Protein AF-A0A9D6XQU4-F1 (afdb_monomer)

Foldseek 3Di:
DDDPDPPPPVVVVVVVVVVVVVCCVVVPFDKDKDKAKAFEAEPQADPQKDWDDDWDGIKIWIKIAGPVVVVVDDSVVKHFYDYCNPPDAAWDKDARDQVRIDDDPRMDTDDIPPRIIIIHMAGKDKDKAFEDEAEDDAAAPQKHFPDKDKPPRIFMKIDGPVQNVVQHHWYWPYHYHPRHHQAKDKDWTFTGTPGDPPGPMDTPDRGTMIMITGMHRDKDKDKDWFQAEAEDPDPDDDDDPPRIDIDIDIDGPVVVVPDDSVNDYHYD

Structure (mmCIF, N/CA/C/O backbone):
data_AF-A0A9D6XQU4-F1
#
_entry.id   AF-A0A9D6XQU4-F1
#
loop_
_atom_site.group_PDB
_atom_site.id
_atom_site.type_symbol
_atom_site.label_atom_id
_atom_site.label_alt_id
_atom_site.label_comp_id
_atom_site.label_asym_id
_atom_site.label_entity_id
_atom_site.label_seq_id
_atom_site.pdbx_PDB_ins_code
_atom_site.Cartn_x
_atom_site.Cartn_y
_atom_site.Cartn_z
_atom_site.occupancy
_atom_site.B_iso_or_equiv
_atom_site.auth_seq_id
_atom_site.auth_comp_id
_atom_site.auth_asym_id
_atom_site.auth_atom_id
_atom_site.pdbx_PDB_model_num
ATOM 1 N N . MET A 1 1 ? 80.972 5.433 -46.057 1.00 45.59 1 MET A N 1
ATOM 2 C CA . MET A 1 1 ? 80.301 6.710 -45.734 1.00 45.59 1 MET A CA 1
ATOM 3 C C . MET A 1 1 ? 79.663 7.267 -47.009 1.00 45.59 1 MET A C 1
ATOM 5 O O . MET A 1 1 ? 80.377 7.604 -47.935 1.00 45.59 1 MET A O 1
ATOM 9 N N . ARG A 1 2 ? 78.321 7.237 -47.063 1.00 52.38 2 ARG A N 1
ATOM 10 C CA . ARG A 1 2 ? 77.384 8.093 -47.828 1.00 52.38 2 ARG A CA 1
ATOM 11 C C . ARG A 1 2 ? 77.772 8.562 -49.245 1.00 52.38 2 ARG A C 1
ATOM 13 O O . ARG A 1 2 ? 78.352 9.629 -49.380 1.00 52.38 2 ARG A O 1
ATOM 20 N N . ALA A 1 3 ? 77.265 7.893 -50.284 1.00 53.12 3 ALA A N 1
ATOM 21 C CA . ALA A 1 3 ? 76.993 8.548 -51.576 1.00 53.12 3 ALA A CA 1
ATOM 22 C C . ALA A 1 3 ? 76.032 7.732 -52.468 1.00 53.12 3 ALA A C 1
ATOM 24 O O . ALA A 1 3 ? 76.358 7.406 -53.601 1.00 53.12 3 ALA A O 1
ATOM 25 N N . ALA A 1 4 ? 74.840 7.373 -51.982 1.00 56.03 4 ALA A N 1
ATOM 26 C CA . ALA A 1 4 ? 73.866 6.652 -52.810 1.00 56.03 4 ALA A CA 1
ATOM 27 C C . ALA A 1 4 ? 72.437 7.178 -52.621 1.00 56.03 4 ALA A C 1
ATOM 29 O O . ALA A 1 4 ? 71.601 6.526 -52.009 1.00 56.03 4 ALA A O 1
ATOM 30 N N . SER A 1 5 ? 72.156 8.381 -53.131 1.00 59.00 5 SER A N 1
ATOM 31 C CA . SER A 1 5 ? 70.824 8.775 -53.642 1.00 59.00 5 SER A CA 1
ATOM 32 C C . SER A 1 5 ? 70.788 10.267 -53.963 1.00 59.00 5 SER A C 1
ATOM 34 O O . SER A 1 5 ? 70.261 11.067 -53.198 1.00 59.00 5 SER A O 1
ATOM 36 N N . LYS A 1 6 ? 71.339 10.659 -55.113 1.00 58.41 6 LYS A N 1
ATOM 37 C CA . LYS A 1 6 ? 71.087 11.985 -55.710 1.00 58.41 6 LYS A CA 1
ATOM 38 C C . LYS A 1 6 ? 70.689 11.888 -57.187 1.00 58.41 6 LYS A C 1
ATOM 40 O O . LYS A 1 6 ? 70.971 12.781 -57.973 1.00 58.41 6 LYS A O 1
ATOM 45 N N . LYS A 1 7 ? 70.026 10.798 -57.578 1.00 64.81 7 LYS A N 1
ATOM 46 C CA . LYS A 1 7 ? 69.307 10.703 -58.854 1.00 64.81 7 LYS A CA 1
ATOM 47 C C . LYS A 1 7 ? 67.874 10.267 -58.554 1.00 64.81 7 LYS A C 1
ATOM 49 O O . LYS A 1 7 ? 67.669 9.380 -57.727 1.00 64.81 7 LYS A O 1
ATOM 54 N N . ASN A 1 8 ? 66.910 10.946 -59.173 1.00 68.25 8 ASN A N 1
ATOM 55 C CA . ASN A 1 8 ? 65.460 10.761 -59.007 1.00 68.25 8 ASN A CA 1
ATOM 56 C C . ASN A 1 8 ? 64.885 11.220 -57.654 1.00 68.25 8 ASN A C 1
ATOM 58 O O . ASN A 1 8 ? 63.915 10.648 -57.164 1.00 68.25 8 ASN A O 1
ATOM 62 N N . LEU A 1 9 ? 65.458 12.270 -57.051 1.00 78.50 9 LEU A N 1
ATOM 63 C CA . LEU A 1 9 ? 64.946 12.830 -55.793 1.00 78.50 9 LEU A CA 1
ATOM 64 C C . LEU A 1 9 ? 63.489 13.317 -55.933 1.00 78.50 9 LEU A C 1
ATOM 66 O O . LEU A 1 9 ? 62.682 13.071 -55.045 1.00 78.50 9 LEU A O 1
ATOM 70 N N . GLY A 1 10 ? 63.140 13.919 -57.079 1.00 81.75 10 GLY A N 1
ATOM 71 C CA . GLY A 1 10 ? 61.776 14.378 -57.369 1.00 81.75 10 GLY A CA 1
ATOM 72 C C . GLY A 1 10 ? 60.746 13.246 -57.425 1.00 81.75 10 GLY A C 1
ATOM 73 O O . GLY A 1 10 ? 59.693 13.356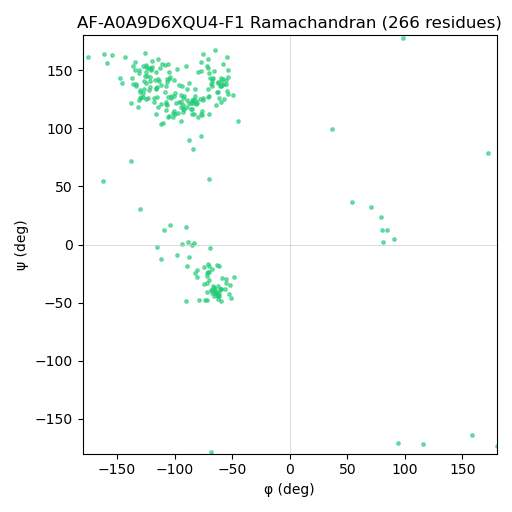 -56.811 1.00 81.75 10 GLY A O 1
ATOM 74 N N . LEU A 1 11 ? 61.070 12.120 -58.075 1.00 83.94 11 LEU A N 1
ATOM 75 C CA . LEU A 1 11 ? 60.179 10.951 -58.140 1.00 83.94 11 LEU A CA 1
ATOM 76 C C . LEU A 1 11 ? 59.983 10.296 -56.766 1.00 83.94 11 LEU A C 1
ATOM 78 O O . LEU A 1 11 ? 58.880 9.863 -56.456 1.00 83.94 11 LEU A O 1
ATOM 82 N N . LYS A 1 12 ? 61.025 10.273 -55.923 1.00 82.50 12 LYS A N 1
ATOM 83 C CA . LYS A 1 12 ? 60.936 9.760 -54.544 1.00 82.50 12 LYS A CA 1
ATOM 84 C C . LYS A 1 12 ? 60.079 10.652 -53.643 1.00 82.50 12 LYS A C 1
ATOM 86 O O . LYS A 1 12 ? 59.323 10.146 -52.820 1.00 82.50 12 LYS A O 1
ATOM 91 N N . LEU A 1 13 ? 60.192 11.973 -53.797 1.00 88.19 13 LEU A N 1
ATOM 92 C CA . LEU A 1 13 ? 59.350 12.930 -53.076 1.00 88.19 13 LEU A CA 1
ATOM 93 C C . LEU A 1 13 ? 57.892 12.842 -53.533 1.00 88.19 13 LEU A C 1
ATOM 95 O O . LEU A 1 13 ? 56.999 12.834 -52.694 1.00 88.19 13 LEU A O 1
ATOM 99 N N . LEU A 1 14 ? 57.653 12.703 -54.839 1.00 91.12 14 LEU A N 1
ATOM 100 C CA . LEU A 1 14 ? 56.313 12.526 -55.392 1.00 91.12 14 LEU A CA 1
ATOM 101 C C . LEU A 1 14 ? 55.671 11.211 -54.928 1.00 91.12 14 LEU A C 1
ATOM 103 O O . LEU A 1 14 ? 54.506 11.210 -54.540 1.00 91.12 14 LEU A O 1
ATOM 107 N N . SER A 1 15 ? 56.424 10.105 -54.913 1.00 91.50 15 SER A N 1
ATOM 108 C CA . SER A 1 15 ? 55.914 8.825 -54.411 1.00 91.50 15 SER A CA 1
ATOM 109 C C . SER A 1 15 ? 55.621 8.873 -52.914 1.00 91.50 15 SER A C 1
ATOM 111 O O . SER A 1 15 ? 54.630 8.303 -52.479 1.00 91.50 15 SER A O 1
ATOM 113 N N . LEU A 1 16 ? 56.454 9.568 -52.129 1.00 92.25 16 LEU A N 1
ATOM 114 C CA . LEU A 1 16 ? 56.207 9.764 -50.701 1.00 92.25 16 LEU A CA 1
ATOM 115 C C . LEU A 1 16 ? 54.962 10.626 -50.477 1.00 92.25 16 LEU A C 1
ATOM 117 O O . LEU A 1 16 ? 54.126 10.273 -49.661 1.00 92.25 16 LEU A O 1
ATOM 121 N N . PHE A 1 17 ? 54.806 11.713 -51.232 1.00 94.19 17 PHE A N 1
ATOM 122 C CA . PHE A 1 17 ? 53.624 12.568 -51.162 1.00 94.19 17 PHE A CA 1
ATOM 123 C C . PHE A 1 17 ? 52.341 11.798 -51.501 1.00 94.19 17 PHE A C 1
ATOM 125 O O . PHE A 1 17 ? 51.381 11.853 -50.738 1.00 94.19 17 PHE A O 1
ATOM 132 N N . LEU A 1 18 ? 52.339 11.036 -52.600 1.00 94.06 18 LEU A N 1
ATOM 133 C CA . LEU A 1 18 ? 51.200 10.203 -52.993 1.00 94.06 18 LEU A CA 1
ATOM 134 C C . LEU A 1 18 ? 50.910 9.103 -51.968 1.00 94.06 18 LEU A C 1
ATOM 136 O O . LEU A 1 18 ? 49.747 8.871 -51.661 1.00 94.06 18 LEU A O 1
ATOM 140 N N . ALA A 1 19 ? 51.941 8.458 -51.413 1.00 92.50 19 ALA A N 1
ATOM 141 C CA . ALA A 1 19 ? 51.779 7.456 -50.362 1.00 92.50 19 ALA A CA 1
ATOM 142 C C . ALA A 1 19 ? 51.190 8.064 -49.081 1.00 92.50 19 ALA A C 1
ATOM 144 O O . ALA A 1 19 ? 50.290 7.471 -48.498 1.00 92.50 19 ALA A O 1
ATOM 145 N N . THR A 1 20 ? 51.638 9.255 -48.671 1.00 91.00 20 THR A N 1
ATOM 146 C CA . THR A 1 20 ? 51.076 9.978 -47.521 1.00 91.00 20 THR A CA 1
ATOM 147 C C . THR A 1 20 ? 49.636 10.413 -47.786 1.00 91.00 20 THR A C 1
ATOM 149 O O . THR A 1 20 ? 48.796 10.268 -46.907 1.00 91.00 20 THR A O 1
ATOM 152 N N . LEU A 1 21 ? 49.320 10.895 -48.993 1.00 90.50 21 LEU A N 1
ATOM 153 C CA . LEU A 1 21 ? 47.956 11.267 -49.377 1.00 90.50 21 LEU A CA 1
ATOM 154 C C . LEU A 1 21 ? 47.021 10.047 -49.346 1.00 90.50 21 LEU A C 1
ATOM 156 O O . LEU A 1 21 ? 45.948 10.113 -48.756 1.00 90.50 21 LEU A O 1
ATOM 160 N N . LEU A 1 22 ? 47.450 8.923 -49.927 1.00 89.19 22 LEU A N 1
ATOM 161 C CA . LEU A 1 22 ? 46.725 7.650 -49.875 1.00 89.19 22 LEU A CA 1
ATOM 162 C C . LEU A 1 22 ? 46.573 7.141 -48.444 1.00 89.19 22 LEU A C 1
ATOM 164 O O . LEU A 1 22 ? 45.494 6.689 -48.082 1.00 89.19 22 LEU A O 1
ATOM 168 N N . TRP A 1 23 ? 47.621 7.241 -47.624 1.00 87.44 23 TRP A N 1
ATOM 169 C CA . TRP A 1 23 ? 47.553 6.865 -46.217 1.00 87.44 23 TRP A CA 1
ATOM 170 C C . TRP A 1 23 ? 46.547 7.729 -45.462 1.00 87.44 23 TRP A C 1
ATOM 172 O O . TRP A 1 23 ? 45.748 7.168 -44.739 1.00 87.44 23 TRP A O 1
ATOM 182 N N . VAL A 1 24 ? 46.499 9.047 -45.675 1.00 81.00 24 VAL A N 1
ATOM 183 C CA . VAL A 1 24 ? 45.498 9.927 -45.041 1.00 81.00 24 VAL A CA 1
ATOM 184 C C . VAL A 1 24 ? 44.075 9.609 -45.511 1.00 81.00 24 VAL A C 1
ATOM 186 O O . VAL A 1 24 ? 43.157 9.615 -44.700 1.00 81.00 24 VAL A O 1
ATOM 189 N N . VAL A 1 25 ? 43.877 9.295 -46.795 1.00 80.69 25 VAL A N 1
ATOM 190 C CA . VAL A 1 25 ? 42.559 8.903 -47.328 1.00 80.69 25 VAL A CA 1
ATOM 191 C C . VAL A 1 25 ? 42.105 7.551 -46.767 1.00 80.69 25 VAL A C 1
ATOM 193 O O . VAL A 1 25 ? 40.932 7.390 -46.447 1.00 80.69 25 VAL A O 1
ATOM 196 N N . LEU A 1 26 ? 43.022 6.591 -46.618 1.00 77.31 26 LEU A N 1
ATOM 197 C CA . LEU A 1 26 ? 42.735 5.262 -46.065 1.00 77.31 26 LEU A CA 1
ATOM 198 C C . LEU A 1 26 ? 42.681 5.241 -44.531 1.00 77.31 26 LEU A C 1
ATOM 200 O O . LEU A 1 26 ? 42.002 4.396 -43.962 1.00 77.31 26 LEU A O 1
ATOM 204 N N . ALA A 1 27 ? 43.400 6.149 -43.872 1.00 70.62 27 ALA A N 1
ATOM 205 C CA . ALA A 1 27 ? 43.399 6.343 -42.424 1.00 70.62 27 ALA A CA 1
ATOM 206 C C . ALA A 1 27 ? 42.308 7.321 -41.966 1.00 70.62 27 ALA A C 1
ATOM 208 O O . ALA A 1 27 ? 42.222 7.604 -40.771 1.00 70.62 27 ALA A O 1
ATOM 209 N N . GLY A 1 28 ? 41.487 7.833 -42.894 1.00 62.50 28 GLY A N 1
ATOM 210 C CA . GLY A 1 28 ? 40.245 8.519 -42.561 1.00 62.50 28 GLY A CA 1
ATOM 211 C C . GLY A 1 28 ? 39.445 7.661 -41.584 1.00 62.50 28 GLY A C 1
ATOM 212 O O . GLY A 1 28 ? 39.303 6.459 -41.801 1.00 62.50 28 GLY A O 1
ATOM 213 N N . GLU A 1 29 ? 39.025 8.280 -40.478 1.00 64.62 29 GLU A N 1
ATOM 214 C CA . GLU A 1 29 ? 38.511 7.622 -39.273 1.00 64.62 29 GLU A CA 1
ATOM 215 C C . GLU A 1 29 ? 37.511 6.512 -39.614 1.00 64.62 29 GLU A C 1
ATOM 217 O O . GLU A 1 29 ? 36.378 6.774 -40.018 1.00 64.62 29 GLU A O 1
ATOM 222 N N . GLY A 1 30 ? 37.945 5.259 -39.463 1.00 67.00 30 GLY A N 1
ATOM 223 C CA . GLY A 1 30 ? 37.064 4.112 -39.621 1.00 67.00 30 GLY A CA 1
ATOM 224 C C . GLY A 1 30 ? 35.935 4.185 -38.599 1.00 67.00 30 GLY A C 1
ATOM 225 O O . GLY A 1 30 ? 36.164 4.492 -37.426 1.00 67.00 30 GLY A O 1
ATOM 226 N N . GLU A 1 31 ? 34.711 3.903 -39.037 1.00 76.00 31 GLU A N 1
ATOM 227 C CA . GLU A 1 31 ? 33.594 3.729 -38.117 1.00 76.00 31 GLU A CA 1
ATOM 228 C C . GLU A 1 31 ? 33.888 2.542 -37.196 1.00 76.00 31 GLU A C 1
ATOM 230 O O . GLU A 1 31 ? 34.182 1.437 -37.657 1.00 76.00 31 GLU A O 1
ATOM 235 N N . GLN A 1 32 ? 33.813 2.772 -35.890 1.00 81.69 32 GLN A N 1
ATOM 236 C CA . GLN A 1 32 ? 33.966 1.732 -34.881 1.00 81.69 32 GLN A CA 1
ATOM 237 C C . GLN A 1 32 ? 32.593 1.390 -34.309 1.00 81.69 32 GLN A C 1
ATOM 239 O O . GLN A 1 32 ? 31.709 2.248 -34.232 1.00 81.69 32 GLN A O 1
ATOM 244 N N . VAL A 1 33 ? 32.413 0.131 -33.915 1.00 85.44 33 VAL A N 1
ATOM 245 C CA . VAL A 1 33 ? 31.232 -0.314 -33.167 1.00 85.44 33 VAL A CA 1
ATOM 246 C C . VAL A 1 33 ? 31.613 -0.402 -31.697 1.00 85.44 33 VAL A C 1
ATOM 248 O O . VAL A 1 33 ? 32.657 -0.962 -31.360 1.00 85.44 33 VAL A O 1
ATOM 251 N N . ARG A 1 34 ? 30.793 0.188 -30.830 1.00 86.31 34 ARG A N 1
ATOM 252 C CA . ARG A 1 34 ? 30.978 0.155 -29.384 1.00 86.31 34 ARG A CA 1
ATOM 253 C C . ARG A 1 34 ? 29.653 -0.090 -28.686 1.00 86.31 34 ARG A C 1
ATOM 255 O O . ARG A 1 34 ? 28.627 0.466 -29.080 1.00 86.31 34 ARG A O 1
ATOM 262 N N . ASP A 1 35 ? 29.738 -0.853 -27.607 1.00 87.75 35 ASP A N 1
ATOM 263 C CA . ASP A 1 35 ? 28.581 -1.221 -26.812 1.00 87.75 35 ASP A CA 1
ATOM 264 C C . ASP A 1 35 ? 28.409 -0.239 -25.654 1.00 87.75 35 ASP A C 1
ATOM 266 O O . ASP A 1 35 ? 29.375 0.143 -24.979 1.00 87.75 35 ASP A O 1
ATOM 270 N N . PHE A 1 36 ? 27.167 0.167 -25.417 1.00 85.50 36 PHE A N 1
ATOM 271 C CA . PHE A 1 36 ? 26.784 1.049 -24.324 1.00 85.50 36 PHE A CA 1
ATOM 272 C C . PHE A 1 36 ? 25.650 0.416 -23.523 1.00 85.50 36 PHE A C 1
ATOM 274 O O . PHE A 1 36 ? 24.616 0.061 -24.079 1.00 85.50 36 PHE A O 1
ATOM 281 N N . SER A 1 37 ? 25.816 0.299 -22.208 1.00 88.38 37 SER A N 1
ATOM 282 C CA . SER A 1 37 ? 24.735 -0.113 -21.309 1.00 88.38 37 SER A CA 1
ATOM 283 C C . SER A 1 37 ? 23.910 1.108 -20.926 1.00 88.38 37 SER A C 1
ATOM 285 O O . SER A 1 37 ? 24.429 2.038 -20.308 1.00 88.38 37 SER A O 1
ATOM 287 N N . LEU A 1 38 ? 22.640 1.118 -21.320 1.00 88.25 38 LEU A N 1
ATOM 288 C CA . LEU A 1 38 ? 21.736 2.252 -21.155 1.00 88.25 38 LEU A CA 1
ATOM 289 C C . LEU A 1 38 ? 20.605 1.898 -20.193 1.00 88.25 38 LEU A C 1
ATOM 291 O O . LEU A 1 38 ? 20.093 0.782 -20.269 1.00 88.25 38 LEU A O 1
ATOM 295 N N . PRO A 1 39 ? 20.149 2.827 -19.339 1.00 89.56 39 PRO A N 1
ATOM 296 C CA . PRO A 1 39 ? 18.933 2.611 -18.572 1.00 89.56 39 PRO A CA 1
ATOM 297 C C . PRO A 1 39 ? 17.711 2.590 -19.502 1.00 89.56 39 PRO A C 1
ATOM 299 O O . PRO A 1 39 ? 17.581 3.444 -20.393 1.00 89.56 39 PRO A O 1
ATOM 302 N N . LEU A 1 40 ? 16.802 1.640 -19.272 1.00 89.38 40 LEU A N 1
ATOM 303 C CA . LEU A 1 40 ? 15.496 1.597 -19.922 1.00 89.38 40 LEU A CA 1
ATOM 304 C C . LEU A 1 40 ? 14.512 2.460 -19.129 1.00 89.38 40 LEU A C 1
ATOM 306 O O . LEU A 1 40 ? 14.215 2.199 -17.969 1.00 89.38 40 LEU A O 1
ATOM 310 N N . GLN A 1 41 ? 14.008 3.513 -19.762 1.00 89.75 41 GLN A N 1
ATOM 311 C CA . GLN A 1 41 ? 13.045 4.435 -19.176 1.00 89.75 41 GLN A CA 1
ATOM 312 C C . GLN A 1 41 ? 11.675 4.232 -19.808 1.00 89.75 41 GLN A C 1
ATOM 314 O O . GLN A 1 41 ? 11.531 4.244 -21.032 1.00 89.75 41 GLN A O 1
ATOM 319 N N . TRP A 1 42 ? 10.654 4.121 -18.972 1.00 88.50 42 TRP A N 1
ATOM 320 C CA . TRP A 1 42 ? 9.269 4.033 -19.417 1.00 88.50 42 TRP A CA 1
ATOM 321 C C . TRP A 1 42 ? 8.673 5.439 -19.461 1.00 88.50 42 TRP A C 1
ATOM 323 O O . TRP A 1 42 ? 8.768 6.194 -18.490 1.00 88.50 42 TRP A O 1
ATOM 333 N N . ILE A 1 43 ? 8.080 5.816 -20.591 1.00 90.31 43 ILE A N 1
ATOM 334 C CA . ILE A 1 43 ? 7.434 7.120 -20.769 1.00 90.31 43 ILE A CA 1
ATOM 335 C C . ILE A 1 43 ? 5.951 6.941 -21.090 1.00 90.31 43 ILE A C 1
ATOM 337 O O . ILE A 1 43 ? 5.545 5.932 -21.659 1.00 90.31 43 ILE A O 1
ATOM 341 N N . ASN A 1 44 ? 5.148 7.947 -20.735 1.00 90.69 44 ASN A N 1
ATOM 342 C CA . ASN A 1 44 ? 3.698 7.976 -20.959 1.00 90.69 44 ASN A CA 1
ATOM 343 C C . ASN A 1 44 ? 2.949 6.754 -20.399 1.00 90.69 44 ASN A C 1
ATOM 345 O O . ASN A 1 44 ? 1.988 6.297 -21.012 1.00 90.69 44 ASN A O 1
ATOM 349 N N . VAL A 1 45 ? 3.371 6.233 -19.243 1.00 89.31 45 VAL A N 1
ATOM 350 C CA . VAL A 1 45 ? 2.635 5.165 -18.554 1.00 89.31 45 VAL A CA 1
ATOM 351 C C . VAL A 1 45 ? 1.223 5.673 -18.229 1.00 89.31 45 VAL A C 1
ATOM 353 O O . VAL A 1 45 ? 1.104 6.712 -17.570 1.00 89.31 45 VAL A O 1
ATOM 356 N N . PRO A 1 46 ? 0.156 5.000 -18.694 1.00 89.44 46 PRO A N 1
ATOM 357 C CA . PRO A 1 46 ? -1.210 5.406 -18.392 1.00 89.44 46 PRO A CA 1
ATOM 358 C C . PRO A 1 46 ? -1.452 5.422 -16.881 1.00 89.44 46 PRO A C 1
ATOM 360 O O . PRO A 1 46 ? -1.074 4.488 -16.183 1.00 89.44 46 PRO A O 1
ATOM 363 N N . SER A 1 47 ? -2.128 6.451 -16.361 1.00 88.12 47 SER A N 1
ATOM 364 C CA . SER A 1 47 ? -2.420 6.564 -14.919 1.00 88.12 47 SER A CA 1
ATOM 365 C C . SER A 1 47 ? -3.319 5.444 -14.380 1.00 88.12 47 SER A C 1
ATOM 367 O O . SER A 1 47 ? -3.380 5.230 -13.171 1.00 88.12 47 SER A O 1
ATOM 369 N N . SER A 1 48 ? -4.016 4.742 -15.275 1.00 89.94 48 SER A N 1
ATOM 370 C CA . SER A 1 48 ? -4.861 3.585 -14.990 1.00 89.94 48 SER A CA 1
ATOM 371 C C . SER A 1 48 ? -4.100 2.261 -14.936 1.00 89.94 48 SER A C 1
ATOM 373 O O . SER A 1 48 ? -4.742 1.235 -14.740 1.00 89.94 48 SER A O 1
ATOM 375 N N . LEU A 1 49 ? -2.782 2.248 -15.154 1.00 91.75 49 LEU A N 1
ATOM 376 C CA . LEU A 1 49 ? -1.956 1.041 -15.137 1.00 91.75 49 LEU A CA 1
ATOM 377 C C . LEU A 1 49 ? -0.790 1.201 -14.158 1.00 91.75 49 LEU A C 1
ATOM 379 O O . LEU A 1 49 ? -0.211 2.279 -14.029 1.00 91.75 49 LEU A O 1
ATOM 383 N N . GLU 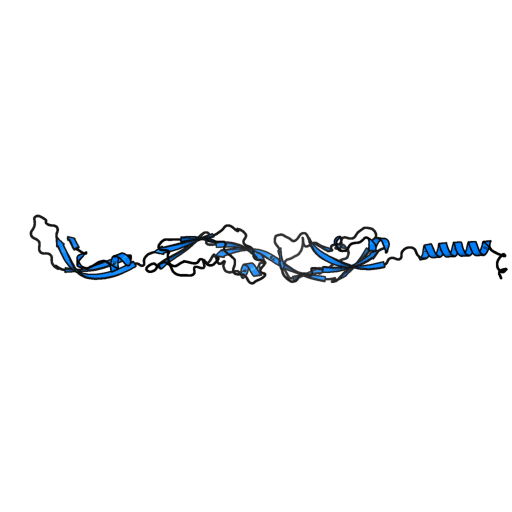A 1 50 ? -0.413 0.109 -13.503 1.00 90.38 50 GLU A N 1
ATOM 384 C CA . GLU A 1 50 ? 0.858 -0.015 -12.798 1.00 90.38 50 GLU A CA 1
ATOM 385 C C . GLU A 1 50 ? 1.712 -1.115 -13.426 1.00 90.38 50 GLU A C 1
ATOM 387 O O . GLU A 1 50 ? 1.219 -2.174 -13.819 1.00 90.38 50 GLU A O 1
ATOM 392 N N . ILE A 1 51 ? 3.017 -0.858 -13.501 1.00 89.38 51 ILE A N 1
ATOM 393 C CA . ILE A 1 51 ? 3.988 -1.854 -13.941 1.00 89.38 51 ILE A CA 1
ATOM 394 C C . ILE A 1 51 ? 4.289 -2.763 -12.756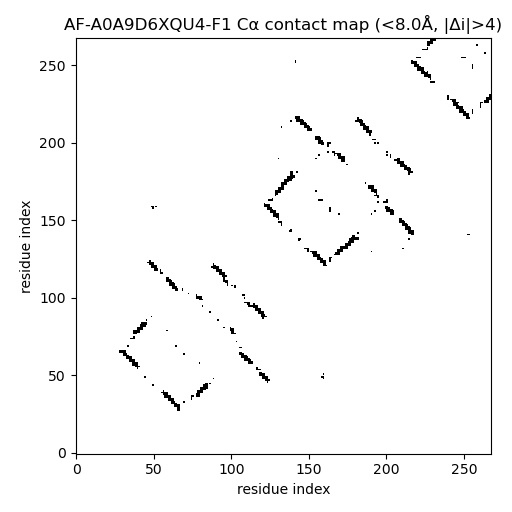 1.00 89.38 51 ILE A C 1
ATOM 396 O O . ILE A 1 51 ? 4.734 -2.329 -11.691 1.00 89.38 51 ILE A O 1
ATOM 400 N N . THR A 1 52 ? 4.029 -4.038 -12.970 1.00 81.25 52 THR A N 1
ATOM 401 C CA . THR A 1 52 ? 4.251 -5.127 -12.032 1.00 81.25 52 THR A CA 1
ATOM 402 C C . THR A 1 52 ? 5.303 -6.070 -12.628 1.00 81.25 52 THR A C 1
ATOM 404 O O . THR A 1 52 ? 5.441 -6.156 -13.843 1.00 81.25 52 THR A O 1
ATOM 407 N N . GLY A 1 53 ? 6.113 -6.724 -11.794 1.00 73.75 53 GLY A N 1
ATOM 408 C CA . GLY A 1 53 ? 7.156 -7.664 -12.239 1.00 73.75 53 GLY A CA 1
ATOM 409 C C . GLY A 1 53 ? 8.583 -7.106 -12.330 1.00 73.75 53 GLY A C 1
ATOM 410 O O . GLY A 1 53 ? 8.839 -5.933 -12.052 1.00 73.75 53 GLY A O 1
ATOM 411 N N . ASP A 1 54 ? 9.504 -8.001 -12.696 1.00 68.00 54 ASP A N 1
ATOM 412 C CA . ASP A 1 54 ? 10.940 -7.744 -12.834 1.00 68.00 54 ASP A CA 1
ATOM 413 C C . ASP A 1 54 ? 11.225 -7.156 -14.219 1.00 68.00 54 ASP A C 1
ATOM 415 O O . ASP A 1 54 ? 11.565 -7.857 -15.174 1.00 68.00 54 ASP A O 1
ATOM 419 N N . ALA A 1 55 ? 11.017 -5.850 -14.352 1.00 70.12 55 ALA A N 1
ATOM 420 C CA . ALA A 1 55 ? 11.338 -5.151 -15.585 1.00 70.12 55 ALA A CA 1
ATOM 421 C C . ALA A 1 55 ? 12.863 -5.077 -15.787 1.00 70.12 55 ALA A C 1
ATOM 423 O O . ALA A 1 55 ? 13.638 -4.910 -14.848 1.00 70.12 55 ALA A O 1
ATOM 424 N N . VAL A 1 56 ? 13.298 -5.189 -17.042 1.00 77.81 56 VAL A N 1
ATOM 425 C CA . VAL A 1 56 ? 14.706 -5.017 -17.412 1.00 77.81 56 VAL A CA 1
ATOM 426 C C . VAL A 1 56 ? 15.088 -3.543 -17.266 1.00 77.81 56 VAL A C 1
ATOM 428 O O . VAL A 1 56 ? 14.635 -2.703 -18.040 1.00 77.81 56 VAL A O 1
ATOM 431 N N . ASP A 1 57 ? 15.951 -3.232 -16.300 1.00 79.62 57 ASP A N 1
ATOM 432 C CA . ASP A 1 57 ? 16.363 -1.848 -16.020 1.00 79.62 57 ASP A CA 1
ATOM 433 C C . ASP A 1 57 ? 17.451 -1.329 -16.969 1.00 79.62 57 ASP A C 1
ATOM 435 O O . ASP A 1 57 ? 17.623 -0.118 -17.129 1.00 79.62 57 ASP A O 1
ATOM 439 N N . THR A 1 58 ? 18.209 -2.231 -17.602 1.00 85.12 58 THR A N 1
ATOM 440 C CA . THR A 1 58 ? 19.339 -1.875 -18.472 1.00 85.12 58 THR A CA 1
ATOM 441 C C . THR A 1 58 ? 19.308 -2.638 -19.786 1.00 85.12 58 THR A C 1
ATOM 443 O O . THR A 1 58 ? 19.048 -3.836 -19.814 1.00 85.12 58 THR A O 1
ATOM 446 N N . VAL A 1 59 ? 19.601 -1.936 -20.877 1.00 88.31 59 VAL A N 1
ATOM 447 C CA . VAL A 1 59 ? 19.664 -2.490 -22.231 1.00 88.31 59 VAL A CA 1
ATOM 448 C C . VAL A 1 59 ? 21.047 -2.262 -22.818 1.00 88.31 59 VAL A C 1
ATOM 450 O O . VAL A 1 59 ? 21.659 -1.210 -22.611 1.00 88.31 59 VAL A O 1
ATOM 453 N N . LEU A 1 60 ? 21.553 -3.246 -23.549 1.00 88.31 60 LEU A N 1
ATOM 454 C CA . LEU A 1 60 ? 22.813 -3.139 -24.265 1.00 88.31 60 LEU A CA 1
ATOM 455 C C . LEU A 1 60 ? 22.551 -2.554 -25.649 1.00 88.31 60 LEU A C 1
ATOM 457 O O . LEU A 1 60 ? 21.769 -3.083 -26.433 1.00 88.31 60 LEU A O 1
ATOM 461 N N . ASN A 1 61 ? 23.193 -1.437 -25.945 1.00 89.44 61 ASN A N 1
ATOM 462 C CA . ASN A 1 61 ? 23.082 -0.748 -27.213 1.00 89.44 61 ASN A CA 1
ATOM 463 C C . ASN A 1 61 ? 24.364 -0.917 -28.021 1.00 89.44 61 ASN A C 1
ATOM 465 O O . ASN A 1 61 ? 25.428 -0.504 -27.569 1.00 89.44 61 ASN A O 1
ATOM 469 N N . HIS A 1 62 ? 24.242 -1.454 -29.231 1.00 88.50 62 HIS A N 1
ATOM 470 C CA . HIS A 1 62 ? 25.348 -1.550 -30.180 1.00 88.50 62 HIS A CA 1
ATOM 471 C C . HIS A 1 62 ? 25.335 -0.321 -31.079 1.00 88.50 62 HIS A C 1
ATOM 473 O O . HIS A 1 62 ? 24.403 -0.135 -31.869 1.00 88.50 62 HIS A O 1
ATOM 479 N N . GLN A 1 63 ? 26.354 0.530 -30.976 1.00 86.38 63 GLN A N 1
ATOM 480 C CA . GLN A 1 63 ? 26.388 1.807 -31.682 1.00 86.38 63 GLN A CA 1
ATOM 481 C C . GLN A 1 63 ? 27.612 1.921 -32.585 1.00 86.38 63 GLN A C 1
ATOM 483 O O . GLN A 1 63 ? 28.739 1.663 -32.171 1.00 86.38 63 GLN A O 1
ATOM 488 N N . ARG A 1 64 ? 27.391 2.360 -33.824 1.00 85.94 64 ARG A N 1
ATOM 489 C CA . ARG A 1 64 ? 28.429 2.664 -34.804 1.00 85.94 64 ARG A CA 1
ATOM 490 C C . ARG A 1 64 ? 28.632 4.169 -34.918 1.00 85.94 64 ARG A C 1
ATOM 492 O O . ARG A 1 64 ? 27.668 4.903 -35.137 1.00 85.94 64 ARG A O 1
ATOM 499 N N . ALA A 1 65 ? 29.873 4.628 -34.789 1.00 84.88 65 ALA A N 1
ATOM 500 C CA . ALA A 1 65 ? 30.242 6.019 -35.044 1.00 84.88 65 ALA A CA 1
ATOM 501 C C . ALA A 1 65 ? 31.762 6.176 -35.265 1.00 84.88 65 ALA A C 1
ATOM 503 O O . ALA A 1 65 ? 32.530 5.280 -34.898 1.00 84.88 65 ALA A O 1
ATOM 504 N N . PRO A 1 66 ? 32.220 7.313 -35.824 1.00 84.81 66 PRO A N 1
ATOM 505 C CA . PRO A 1 66 ? 33.635 7.678 -35.839 1.00 84.81 66 PRO A CA 1
ATOM 506 C C . PRO A 1 66 ? 34.246 7.654 -34.433 1.00 84.81 66 PRO A C 1
ATOM 508 O O . PRO A 1 66 ? 33.598 8.037 -33.452 1.00 84.81 66 PRO A O 1
ATOM 511 N N . GLU A 1 67 ? 35.512 7.247 -34.325 1.00 81.38 67 GLU A N 1
ATOM 512 C CA . GLU A 1 67 ? 36.205 7.111 -33.036 1.00 81.38 67 GLU A CA 1
ATOM 513 C C . GLU A 1 67 ? 36.204 8.421 -32.228 1.00 81.38 67 GLU A C 1
ATOM 515 O O . GLU A 1 67 ? 36.000 8.407 -31.009 1.00 81.38 67 GLU A O 1
ATOM 520 N N . ALA A 1 68 ? 36.358 9.564 -32.904 1.00 78.19 68 ALA A N 1
ATOM 521 C CA . ALA A 1 68 ? 36.294 10.883 -32.283 1.00 78.19 68 ALA A CA 1
ATOM 522 C C . ALA A 1 68 ? 34.935 11.148 -31.605 1.00 78.19 68 ALA A C 1
ATOM 524 O O . ALA A 1 68 ? 34.888 11.703 -30.504 1.00 78.19 68 ALA A O 1
ATOM 525 N N . ILE A 1 69 ? 33.834 10.694 -32.218 1.00 79.19 69 ILE A N 1
ATOM 526 C CA . ILE A 1 69 ? 32.480 10.834 -31.671 1.00 79.19 69 ILE A CA 1
ATOM 527 C C . ILE A 1 69 ? 32.285 9.862 -30.505 1.00 79.19 69 ILE A C 1
ATOM 529 O O . ILE A 1 69 ? 31.882 10.303 -29.431 1.00 79.19 69 ILE A O 1
ATOM 533 N N . LEU A 1 70 ? 32.655 8.582 -30.643 1.00 77.06 70 LEU A N 1
ATOM 534 C CA . LEU A 1 70 ? 32.510 7.575 -29.574 1.00 77.06 70 LEU A CA 1
ATOM 535 C C . LEU A 1 70 ? 33.259 7.922 -28.283 1.00 77.06 70 LEU A C 1
ATOM 537 O O . LEU A 1 70 ? 32.839 7.514 -27.201 1.00 77.06 70 LEU A O 1
ATOM 541 N N . ARG A 1 71 ? 34.369 8.663 -28.374 1.00 77.38 71 ARG A N 1
ATOM 542 C CA . ARG A 1 71 ? 35.101 9.169 -27.200 1.00 77.38 71 ARG A CA 1
ATOM 543 C C . ARG A 1 71 ? 34.358 10.293 -26.476 1.00 77.38 71 ARG A C 1
ATOM 545 O O . ARG A 1 71 ? 34.552 10.469 -25.278 1.00 77.38 71 ARG A O 1
ATOM 552 N N . SER A 1 72 ? 33.523 11.041 -27.194 1.00 76.56 72 SER A N 1
ATOM 553 C CA . SER A 1 72 ? 32.707 12.133 -26.648 1.00 76.56 72 SER A CA 1
ATOM 554 C C . SER A 1 72 ? 31.334 11.677 -26.135 1.00 76.56 72 SER A C 1
ATOM 556 O O . SER A 1 72 ? 30.705 12.385 -25.348 1.00 76.56 72 SER A O 1
ATOM 558 N N . VAL A 1 73 ? 30.871 10.494 -26.557 1.00 73.69 73 VAL A N 1
ATOM 559 C CA . VAL A 1 73 ? 29.623 9.888 -26.085 1.00 73.69 73 VAL A CA 1
ATOM 560 C C . VAL A 1 73 ? 29.836 9.314 -24.686 1.00 73.69 73 VAL A C 1
ATOM 562 O O . VAL A 1 73 ? 30.550 8.333 -24.492 1.00 73.69 73 VAL A O 1
ATOM 565 N N . THR A 1 74 ? 29.200 9.930 -23.695 1.00 70.06 74 THR A N 1
ATOM 566 C CA . THR A 1 74 ? 29.137 9.406 -22.326 1.00 70.06 74 THR A CA 1
ATOM 567 C C . THR A 1 74 ? 27.855 8.595 -22.163 1.00 70.06 74 THR A C 1
ATOM 569 O O . THR A 1 74 ? 26.778 9.108 -22.473 1.00 70.06 74 THR A O 1
ATOM 572 N N . ALA A 1 75 ? 27.965 7.361 -21.659 1.00 66.38 75 ALA A N 1
ATOM 573 C CA . ALA A 1 75 ? 26.824 6.469 -21.424 1.00 66.38 75 ALA A CA 1
ATOM 574 C C . ALA A 1 75 ? 25.714 7.142 -20.591 1.00 66.38 75 ALA A C 1
ATOM 576 O O . ALA A 1 75 ? 24.539 6.983 -20.895 1.00 66.38 75 ALA A O 1
ATOM 577 N N . ASP A 1 76 ? 26.086 8.006 -19.644 1.00 67.12 76 ASP A N 1
ATOM 578 C CA . ASP A 1 76 ? 25.164 8.731 -18.754 1.00 67.12 76 ASP A CA 1
ATOM 579 C C . ASP A 1 76 ? 24.185 9.676 -19.474 1.00 67.12 76 ASP A C 1
ATOM 581 O O . ASP A 1 76 ? 23.188 10.109 -18.897 1.00 67.12 76 ASP A O 1
ATOM 585 N N . ARG A 1 77 ? 24.471 10.050 -20.727 1.00 71.62 77 ARG A N 1
ATOM 586 C CA . ARG A 1 77 ? 23.606 10.927 -21.536 1.00 71.62 77 ARG A CA 1
ATOM 587 C C . ARG A 1 77 ? 22.698 10.164 -22.494 1.00 71.62 77 ARG A C 1
ATOM 589 O O . ARG A 1 77 ? 21.836 10.778 -23.125 1.00 71.62 77 ARG A O 1
ATOM 596 N N . LEU A 1 78 ? 22.907 8.862 -22.626 1.00 78.44 78 LEU A N 1
ATOM 597 C CA . LEU A 1 78 ? 22.130 7.990 -23.486 1.00 78.44 78 LEU A CA 1
ATOM 598 C C . LEU A 1 78 ? 21.042 7.304 -22.651 1.00 78.44 78 LEU A C 1
ATOM 600 O O . LEU A 1 78 ? 21.276 6.862 -21.531 1.00 78.44 78 LEU A O 1
ATOM 604 N N . ALA A 1 79 ? 19.834 7.223 -23.200 1.00 84.56 79 ALA A N 1
ATOM 605 C CA . ALA A 1 79 ? 18.719 6.526 -22.568 1.00 84.56 79 ALA A CA 1
ATOM 606 C C . ALA A 1 79 ? 17.836 5.884 -23.638 1.00 84.56 79 ALA A C 1
ATOM 608 O O . ALA A 1 79 ? 17.551 6.506 -24.671 1.00 84.56 79 ALA A O 1
ATOM 609 N N . ALA A 1 80 ? 17.386 4.662 -23.365 1.00 87.69 80 ALA A N 1
ATOM 610 C CA . ALA A 1 80 ? 16.364 3.985 -24.147 1.00 87.69 80 ALA A CA 1
ATOM 611 C C . ALA A 1 80 ? 14.994 4.345 -23.567 1.00 87.69 80 ALA A C 1
ATOM 613 O O . ALA A 1 80 ? 14.775 4.183 -22.370 1.00 87.69 80 ALA A O 1
ATOM 614 N N . ARG A 1 81 ? 14.083 4.879 -24.383 1.00 90.44 81 ARG A N 1
ATOM 615 C CA . ARG A 1 81 ? 12.752 5.310 -23.937 1.00 90.44 81 ARG A CA 1
ATOM 616 C C . ARG A 1 81 ? 11.667 4.491 -24.611 1.00 90.44 81 ARG A C 1
ATOM 618 O O . ARG A 1 81 ? 11.452 4.638 -25.810 1.00 90.44 81 ARG A O 1
ATOM 625 N N . LEU A 1 82 ? 10.969 3.680 -23.828 1.00 89.81 82 LEU A N 1
ATOM 626 C CA . LEU A 1 82 ? 9.835 2.889 -24.289 1.00 89.81 82 LEU A CA 1
ATOM 627 C C . LEU A 1 82 ? 8.526 3.634 -23.991 1.00 89.81 82 LEU A C 1
ATOM 629 O O . LEU A 1 82 ? 8.265 3.987 -22.841 1.00 89.81 82 LEU A O 1
ATOM 633 N N . ASP A 1 83 ? 7.730 3.899 -25.028 1.00 90.12 83 ASP A N 1
ATOM 634 C CA . ASP A 1 83 ? 6.423 4.558 -24.907 1.00 90.12 83 ASP A CA 1
ATOM 635 C C . ASP A 1 83 ? 5.332 3.526 -24.599 1.00 90.12 83 ASP A C 1
ATOM 637 O O . ASP A 1 83 ? 5.149 2.578 -25.360 1.00 90.12 83 ASP A O 1
ATOM 641 N N . LEU A 1 84 ? 4.624 3.711 -23.482 1.00 89.62 84 LEU A N 1
ATOM 642 C CA . LEU A 1 84 ? 3.582 2.797 -23.000 1.00 89.62 84 LEU A CA 1
ATOM 643 C C . LEU A 1 84 ? 2.162 3.375 -23.117 1.00 89.62 84 LEU A C 1
ATOM 645 O O . LEU A 1 84 ? 1.230 2.808 -22.551 1.00 89.62 84 LEU A O 1
ATOM 649 N N . ARG A 1 85 ? 1.966 4.480 -23.850 1.00 89.31 85 ARG A N 1
ATOM 650 C CA . ARG A 1 85 ? 0.669 5.181 -23.936 1.00 89.31 85 ARG A CA 1
ATOM 651 C C . ARG A 1 85 ? -0.509 4.288 -24.330 1.00 89.31 85 ARG A C 1
ATOM 653 O O . ARG A 1 85 ? -1.580 4.417 -23.747 1.00 89.31 85 ARG A O 1
ATOM 660 N N . ASP A 1 86 ? -0.300 3.414 -25.309 1.00 87.06 86 ASP A N 1
ATOM 661 C CA . ASP A 1 86 ? -1.334 2.538 -25.878 1.00 87.06 86 ASP A CA 1
ATOM 662 C C . ASP A 1 86 ? -1.198 1.087 -25.380 1.00 87.06 86 ASP A C 1
ATOM 664 O O . ASP A 1 86 ? -1.723 0.152 -25.987 1.00 87.06 86 ASP A O 1
ATOM 668 N N . ALA A 1 87 ? -0.453 0.881 -24.291 1.00 88.06 87 ALA A N 1
ATOM 669 C CA . ALA A 1 87 ? -0.200 -0.442 -23.751 1.00 88.06 87 ALA A CA 1
ATOM 670 C C . ALA A 1 87 ? -1.477 -1.049 -23.133 1.00 88.06 87 ALA A C 1
ATOM 672 O O . ALA A 1 87 ? -2.108 -0.408 -22.285 1.00 88.06 87 ALA A O 1
ATOM 673 N N . PRO A 1 88 ? -1.871 -2.280 -23.516 1.00 90.44 88 PRO A N 1
ATOM 674 C CA . PRO A 1 88 ? -3.000 -2.958 -22.893 1.00 90.44 88 PRO A CA 1
ATOM 675 C C . PRO A 1 88 ? -2.615 -3.529 -21.514 1.00 90.44 88 PRO A C 1
ATOM 677 O O . PRO A 1 88 ? -1.437 -3.789 -21.263 1.00 90.44 88 PRO A O 1
ATOM 680 N N . PRO A 1 89 ? -3.593 -3.766 -20.620 1.00 91.50 89 PRO A N 1
ATOM 681 C CA . PRO A 1 89 ? -3.352 -4.523 -19.397 1.00 91.50 89 PRO A CA 1
ATOM 682 C C . PRO A 1 89 ? -3.007 -5.989 -19.713 1.00 91.50 89 PRO A C 1
ATOM 684 O O . PRO A 1 89 ? -3.505 -6.564 -20.683 1.00 91.50 89 PRO A O 1
ATOM 687 N N . GLY A 1 90 ? -2.197 -6.602 -18.853 1.00 90.88 90 GLY A N 1
ATOM 688 C CA . GLY A 1 90 ? -1.722 -7.981 -18.942 1.00 90.88 90 GLY A CA 1
ATOM 689 C C . GLY A 1 90 ? -0.206 -8.084 -19.120 1.00 90.88 90 GLY A C 1
ATOM 690 O O . GLY A 1 90 ? 0.526 -7.099 -19.028 1.00 90.88 90 GLY A O 1
ATOM 691 N N . THR A 1 91 ? 0.268 -9.302 -19.373 1.00 90.81 91 THR A N 1
ATOM 692 C CA . THR A 1 91 ? 1.664 -9.566 -19.740 1.00 90.81 91 THR A CA 1
ATOM 693 C C . THR A 1 91 ? 1.838 -9.323 -21.232 1.00 90.81 91 THR A C 1
ATOM 695 O O . THR A 1 91 ? 1.277 -10.052 -22.052 1.00 90.81 91 THR A O 1
ATOM 698 N N . VAL A 1 92 ? 2.593 -8.283 -21.584 1.00 89.38 92 VAL A N 1
ATOM 699 C CA . VAL A 1 92 ? 2.751 -7.820 -22.964 1.00 89.38 92 VAL A CA 1
ATOM 700 C C . VAL A 1 92 ? 4.234 -7.818 -23.345 1.00 89.38 92 VAL A C 1
ATOM 702 O O . VAL A 1 92 ? 5.040 -7.191 -22.650 1.00 89.38 92 VAL A O 1
ATOM 705 N N . PRO A 1 93 ? 4.619 -8.480 -24.451 1.00 90.62 93 PRO A N 1
ATOM 706 C CA . PRO A 1 93 ? 5.964 -8.370 -24.994 1.00 90.62 93 PRO A CA 1
ATOM 707 C C . PRO A 1 93 ? 6.119 -7.050 -25.760 1.00 90.62 93 PRO A C 1
ATOM 709 O O . PRO A 1 93 ? 5.374 -6.767 -26.700 1.00 90.62 93 PRO A O 1
ATOM 712 N N . PHE A 1 94 ? 7.118 -6.254 -25.390 1.00 88.69 94 PHE A N 1
ATOM 713 C CA . PHE A 1 94 ? 7.498 -5.025 -26.080 1.00 88.69 94 PHE A CA 1
ATOM 714 C C . PHE A 1 94 ? 8.789 -5.227 -26.862 1.00 88.69 94 PHE A C 1
ATOM 716 O O . PHE A 1 94 ? 9.806 -5.636 -26.305 1.00 88.69 94 PHE A O 1
ATOM 723 N N . GLN A 1 95 ? 8.757 -4.896 -28.153 1.00 89.12 95 GLN A N 1
ATOM 724 C CA . GLN A 1 95 ? 9.933 -4.970 -29.009 1.00 89.12 95 GLN A CA 1
ATOM 725 C C . GLN A 1 95 ? 10.785 -3.702 -28.868 1.00 89.12 95 GLN A C 1
ATOM 727 O O . GLN A 1 95 ? 10.324 -2.589 -29.136 1.00 89.12 95 GLN A O 1
ATOM 732 N N . LEU A 1 96 ? 12.046 -3.871 -28.477 1.00 88.75 96 LEU A N 1
ATOM 733 C CA . LEU A 1 96 ? 13.022 -2.797 -28.390 1.00 88.75 96 LEU A CA 1
ATOM 734 C C . LEU A 1 96 ? 13.660 -2.577 -29.762 1.00 88.75 96 LEU A C 1
ATOM 736 O O . LEU A 1 96 ? 14.396 -3.414 -30.276 1.00 88.75 96 LEU A O 1
ATOM 740 N N . THR A 1 97 ? 13.377 -1.428 -30.371 1.00 87.81 97 THR A N 1
ATOM 741 C CA . THR A 1 97 ? 13.943 -1.053 -31.674 1.00 87.81 97 THR A CA 1
ATOM 742 C C . THR A 1 97 ? 15.018 0.021 -31.510 1.00 87.81 97 THR A C 1
ATOM 744 O O . THR A 1 97 ? 14.940 0.815 -30.576 1.00 87.81 97 THR A O 1
ATOM 747 N N . PRO A 1 98 ? 15.985 0.148 -32.437 1.00 86.12 98 PRO A N 1
ATOM 748 C CA . PRO A 1 98 ? 16.969 1.238 -32.432 1.00 86.12 98 PRO A CA 1
ATOM 749 C C . PRO A 1 98 ? 16.380 2.649 -32.254 1.00 86.12 98 PRO A C 1
ATOM 751 O O . PRO A 1 98 ? 17.040 3.528 -31.706 1.00 86.12 98 PRO A O 1
ATOM 754 N N . ALA A 1 99 ? 15.126 2.861 -32.672 1.00 86.06 99 ALA A N 1
ATOM 755 C CA . ALA A 1 99 ? 14.422 4.139 -32.580 1.00 86.06 99 ALA A CA 1
ATOM 756 C C . ALA A 1 99 ? 14.111 4.588 -31.139 1.00 86.06 99 ALA A C 1
ATOM 758 O O . ALA A 1 99 ? 13.894 5.777 -30.907 1.00 86.06 99 ALA A O 1
ATOM 759 N N . ILE A 1 100 ? 14.099 3.667 -30.168 1.00 85.81 100 ILE A N 1
ATOM 760 C CA . ILE A 1 100 ? 13.841 4.007 -28.760 1.00 85.81 100 ILE A CA 1
ATOM 761 C C . ILE A 1 100 ? 15.048 4.689 -28.104 1.00 85.81 100 ILE A C 1
ATOM 763 O O . ILE A 1 100 ? 14.914 5.326 -27.057 1.00 85.81 100 ILE A O 1
ATOM 767 N N . VAL A 1 101 ? 16.241 4.543 -28.688 1.00 86.50 101 VAL A N 1
ATOM 768 C CA . VAL A 1 101 ? 17.492 5.052 -28.127 1.00 86.50 101 VAL A CA 1
ATOM 769 C C . VAL A 1 101 ? 17.722 6.474 -28.607 1.00 86.50 101 VAL A C 1
ATOM 771 O O . VAL A 1 101 ? 17.894 6.739 -29.797 1.00 86.50 101 VAL A O 1
ATOM 774 N N . ARG A 1 102 ? 17.779 7.416 -27.664 1.00 83.69 102 ARG A N 1
ATOM 775 C CA . ARG A 1 102 ? 18.205 8.780 -27.982 1.00 83.69 102 ARG A CA 1
ATOM 776 C C . ARG A 1 102 ? 19.714 8.814 -28.144 1.00 83.69 102 ARG A C 1
ATOM 778 O O . ARG A 1 102 ? 20.435 8.625 -27.170 1.00 83.69 102 ARG A O 1
ATOM 785 N N . HIS A 1 103 ? 20.168 9.111 -29.355 1.00 81.56 103 HIS A N 1
ATOM 786 C CA . HIS A 1 103 ? 21.582 9.162 -29.698 1.00 81.56 103 HIS A CA 1
ATOM 787 C C . HIS A 1 103 ? 21.981 10.517 -30.313 1.00 81.56 103 HIS A C 1
ATOM 789 O O . HIS A 1 103 ? 21.143 11.200 -30.909 1.00 81.56 103 HIS A O 1
ATOM 795 N N . PRO A 1 104 ? 23.250 10.946 -30.178 1.00 79.62 104 PRO A N 1
ATOM 796 C CA . PRO A 1 104 ? 23.728 12.178 -30.798 1.00 79.62 104 PRO A CA 1
ATOM 797 C C . PRO A 1 104 ? 23.852 12.048 -32.323 1.00 79.62 104 PRO A C 1
ATOM 799 O O . PRO A 1 104 ? 23.938 10.947 -32.876 1.00 79.62 104 PRO A O 1
ATOM 802 N N . SER A 1 105 ? 23.874 13.189 -33.013 1.00 79.94 105 SER A N 1
ATOM 803 C CA . SER A 1 105 ? 24.103 13.252 -34.460 1.00 79.94 105 SER A CA 1
ATOM 804 C C . SER A 1 105 ? 25.462 12.651 -34.834 1.00 79.94 105 SER A C 1
ATOM 806 O O . SER A 1 105 ? 26.438 12.829 -34.109 1.00 79.94 105 SER A O 1
ATOM 808 N N . GLY A 1 106 ? 25.536 11.962 -35.975 1.00 78.81 106 GLY A N 1
ATOM 809 C CA . GLY A 1 106 ? 26.764 11.286 -36.416 1.00 78.81 106 GLY A CA 1
ATOM 810 C C . GLY A 1 106 ? 27.010 9.929 -35.747 1.00 78.81 106 GLY A C 1
ATOM 811 O O . GLY A 1 106 ? 28.102 9.383 -35.862 1.00 78.81 106 GLY A O 1
ATOM 812 N N . THR A 1 107 ? 26.003 9.386 -35.059 1.00 83.81 107 THR A N 1
ATOM 813 C CA . THR A 1 107 ? 26.005 8.013 -34.549 1.00 83.81 107 THR A CA 1
ATOM 814 C C . THR A 1 107 ? 24.842 7.224 -35.141 1.00 83.81 107 THR A C 1
ATOM 816 O O . THR A 1 107 ? 23.792 7.793 -35.447 1.00 83.81 107 THR A O 1
ATOM 819 N N . GLN A 1 108 ? 25.032 5.918 -35.296 1.00 85.88 108 GLN A N 1
ATOM 820 C CA . GLN A 1 108 ? 24.025 4.985 -35.777 1.00 85.88 108 GLN A CA 1
ATOM 821 C C . GLN A 1 108 ? 23.853 3.859 -34.763 1.00 85.88 108 GLN A C 1
ATOM 823 O O . GLN A 1 108 ? 24.815 3.182 -34.411 1.00 85.88 108 GLN A O 1
ATOM 828 N N . VAL A 1 109 ? 22.625 3.629 -34.311 1.00 87.25 109 VAL A N 1
ATOM 829 C CA . VAL A 1 109 ? 22.304 2.462 -33.484 1.00 87.25 109 VAL A CA 1
ATOM 830 C C . VAL A 1 109 ? 22.067 1.257 -34.393 1.00 87.25 109 VAL A C 1
ATOM 832 O O . VAL A 1 109 ? 21.249 1.330 -35.308 1.00 87.25 109 VAL A O 1
ATOM 835 N N . LEU A 1 110 ? 22.791 0.165 -34.149 1.00 87.50 110 LEU A N 1
ATOM 836 C CA . LEU A 1 110 ? 22.692 -1.082 -34.908 1.00 87.50 110 LEU A CA 1
ATOM 837 C C . LEU A 1 110 ? 21.655 -2.028 -34.299 1.00 87.50 110 LEU A C 1
ATOM 839 O O . LEU A 1 110 ? 20.795 -2.534 -35.015 1.00 87.50 110 LEU A O 1
ATOM 843 N N . SER A 1 111 ? 21.720 -2.239 -32.986 1.00 88.25 111 SER A N 1
ATOM 844 C CA . SER A 1 111 ? 20.814 -3.130 -32.259 1.00 88.25 111 SER A CA 1
ATOM 845 C C . SER A 1 111 ? 20.686 -2.729 -30.789 1.00 88.25 111 SER A C 1
ATOM 847 O O . SER A 1 111 ? 21.476 -1.942 -30.253 1.00 88.25 111 SER A O 1
ATOM 849 N N . VAL A 1 112 ? 19.635 -3.248 -30.158 1.00 89.81 112 VAL A N 1
ATOM 850 C CA . VAL A 1 112 ? 19.350 -3.108 -28.730 1.00 89.81 112 VAL A CA 1
ATOM 851 C C . VAL A 1 112 ? 19.058 -4.501 -28.190 1.00 89.81 112 VAL A C 1
ATOM 853 O O . VAL A 1 112 ? 18.210 -5.199 -28.738 1.00 89.81 112 VAL A O 1
ATOM 856 N N . GLU A 1 113 ? 19.762 -4.903 -27.139 1.00 89.75 113 GLU A N 1
ATOM 857 C CA . GLU A 1 113 ? 19.592 -6.195 -26.482 1.00 89.75 113 GLU A CA 1
ATOM 858 C C . GLU A 1 113 ? 19.105 -6.003 -25.034 1.00 89.75 113 GLU A C 1
ATOM 860 O O . GLU A 1 113 ? 19.667 -5.179 -24.305 1.00 89.75 113 GLU A O 1
ATOM 865 N N . PRO A 1 114 ? 18.087 -6.760 -24.585 1.00 88.75 114 PRO A N 1
ATOM 866 C CA . PRO A 1 114 ? 17.319 -7.742 -25.358 1.00 88.75 114 PRO A CA 1
ATOM 867 C C . PRO A 1 114 ? 16.390 -7.083 -26.396 1.00 88.75 114 PRO A C 1
ATOM 869 O O . PRO A 1 114 ? 15.923 -5.966 -26.201 1.00 88.75 114 PRO A O 1
ATOM 872 N N . GLU A 1 115 ? 16.089 -7.785 -27.492 1.00 88.88 115 GLU A N 1
ATOM 873 C CA . GLU A 1 115 ? 15.164 -7.276 -28.522 1.00 88.88 115 GLU A CA 1
ATOM 874 C C . GLU A 1 115 ? 13.705 -7.248 -28.049 1.00 88.88 115 GLU A C 1
ATOM 876 O O . GLU A 1 115 ? 12.891 -6.505 -28.593 1.00 88.88 115 GLU A O 1
ATOM 881 N N . ILE A 1 116 ? 13.358 -8.071 -27.057 1.00 89.25 116 ILE A N 1
ATOM 882 C CA . ILE A 1 116 ? 12.014 -8.169 -26.491 1.00 89.25 116 ILE A CA 1
ATOM 883 C C . ILE A 1 116 ? 12.125 -8.083 -24.973 1.00 89.25 116 ILE A C 1
ATOM 885 O O . ILE A 1 116 ? 12.917 -8.799 -24.361 1.00 89.25 116 ILE A O 1
ATOM 889 N N . VAL A 1 117 ? 11.306 -7.221 -24.377 1.00 89.12 117 VAL A N 1
ATOM 890 C CA . VAL A 1 117 ? 11.107 -7.140 -22.929 1.00 89.12 117 VAL A CA 1
ATOM 891 C C . VAL A 1 117 ? 9.650 -7.450 -22.633 1.00 89.12 117 VAL A C 1
ATOM 893 O O . VAL A 1 117 ? 8.752 -6.825 -23.192 1.00 89.12 117 VAL A O 1
ATOM 896 N N . GLU A 1 118 ? 9.409 -8.409 -21.749 1.00 89.81 118 GLU A N 1
ATOM 897 C CA . GLU A 1 118 ? 8.070 -8.687 -21.242 1.00 89.81 118 GLU A CA 1
ATOM 898 C C . GLU A 1 118 ? 7.774 -7.752 -20.070 1.00 89.81 118 GLU A C 1
ATOM 900 O O . GLU A 1 118 ? 8.531 -7.695 -19.102 1.00 89.81 118 GLU A O 1
ATOM 905 N N . LEU A 1 119 ? 6.681 -6.996 -20.168 1.00 89.75 119 LEU A N 1
ATOM 906 C CA . LEU A 1 119 ? 6.192 -6.151 -19.083 1.00 89.75 119 LEU A CA 1
ATOM 907 C C . LEU A 1 119 ? 4.833 -6.667 -18.626 1.00 89.75 119 LEU A C 1
ATOM 909 O O . LEU A 1 119 ? 3.965 -6.954 -19.450 1.00 89.75 119 LEU A O 1
ATOM 913 N N . GLN A 1 120 ? 4.630 -6.749 -17.314 1.00 91.38 120 GLN A N 1
ATOM 914 C CA . GLN A 1 120 ? 3.328 -7.062 -16.743 1.00 91.38 120 GLN A CA 1
ATOM 915 C C . GLN A 1 120 ? 2.661 -5.764 -16.287 1.00 91.38 120 GLN A C 1
ATOM 917 O O . GLN A 1 120 ? 3.116 -5.084 -15.369 1.00 91.38 120 GLN A O 1
ATOM 922 N N . LEU A 1 121 ? 1.581 -5.394 -16.962 1.00 92.19 121 LEU A N 1
ATOM 923 C CA . LEU A 1 121 ? 0.823 -4.177 -16.700 1.00 92.19 121 LEU A CA 1
ATOM 924 C C . LEU A 1 121 ? -0.492 -4.550 -16.034 1.00 92.19 121 LEU A C 1
ATOM 926 O O . LEU A 1 121 ? -1.335 -5.200 -16.644 1.00 92.19 121 LEU A O 1
ATOM 930 N N . GLU A 1 122 ? -0.696 -4.125 -14.797 1.00 93.56 122 GLU A N 1
ATOM 931 C CA . GLU A 1 122 ? -1.955 -4.369 -14.101 1.00 93.56 122 GLU A CA 1
ATOM 932 C C . GLU A 1 122 ? -2.805 -3.102 -14.048 1.00 93.56 122 GLU A C 1
ATOM 934 O O . GLU A 1 122 ? -2.262 -2.006 -13.881 1.00 93.56 122 GLU A O 1
ATOM 939 N N . PRO A 1 123 ? -4.140 -3.218 -14.157 1.00 94.50 123 PRO A N 1
ATOM 940 C CA . PRO A 1 123 ? -5.030 -2.109 -13.865 1.00 94.50 123 PRO A CA 1
ATOM 941 C C . PRO A 1 123 ? -4.768 -1.556 -12.467 1.00 94.50 123 PRO A C 1
ATOM 943 O O . PRO A 1 123 ? -4.704 -2.295 -11.482 1.00 94.50 123 PRO A O 1
ATOM 946 N N . LYS A 1 124 ? -4.649 -0.235 -12.377 1.00 94.50 124 LYS A N 1
ATOM 947 C CA . LYS A 1 124 ? -4.654 0.473 -11.107 1.00 94.50 124 LYS A CA 1
ATOM 948 C C . LYS A 1 124 ? -6.087 0.513 -10.592 1.00 94.50 124 LYS A C 1
ATOM 950 O O . LYS A 1 124 ? -6.988 0.999 -11.278 1.00 94.50 124 LYS A O 1
ATOM 955 N N . ARG A 1 125 ? -6.297 0.024 -9.373 1.00 95.06 125 ARG A N 1
ATOM 956 C CA . ARG A 1 125 ? -7.614 -0.030 -8.736 1.00 95.06 125 ARG A CA 1
ATOM 957 C C . ARG A 1 125 ? -7.595 0.688 -7.398 1.00 95.06 125 ARG A C 1
ATOM 959 O O . ARG A 1 125 ? -6.606 0.626 -6.677 1.00 95.06 125 ARG A O 1
ATOM 966 N N . GLU A 1 126 ? -8.710 1.328 -7.063 1.00 95.81 126 GLU A N 1
ATOM 967 C CA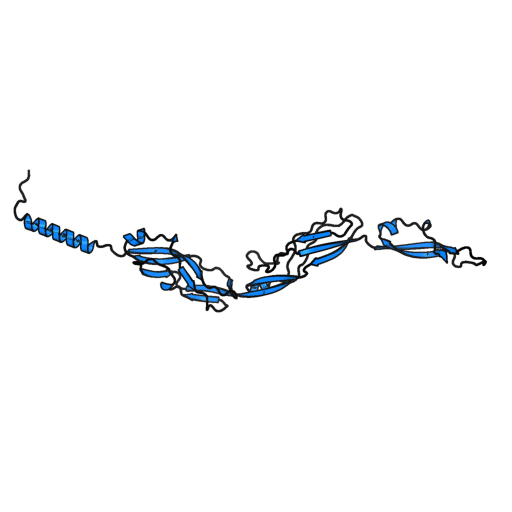 . GLU A 1 126 ? -8.960 1.876 -5.730 1.00 95.81 126 GLU A CA 1
ATOM 968 C C . GLU A 1 126 ? -9.983 1.015 -4.983 1.00 95.81 126 GLU A C 1
ATOM 970 O O . GLU A 1 126 ? -10.943 0.510 -5.577 1.00 95.81 126 GLU A O 1
ATOM 975 N N . ARG A 1 127 ? -9.782 0.835 -3.674 1.00 95.44 127 ARG A N 1
ATOM 976 C CA . ARG A 1 127 ? -10.710 0.112 -2.797 1.00 95.44 127 ARG A CA 1
ATOM 977 C C . ARG A 1 127 ? -10.708 0.700 -1.391 1.00 95.44 127 ARG A C 1
ATOM 979 O O . ARG A 1 127 ? -9.660 1.080 -0.880 1.00 95.44 127 ARG A O 1
ATOM 986 N N . GLU A 1 128 ? -11.870 0.728 -0.752 1.00 97.12 128 GLU A N 1
ATOM 987 C CA . GLU A 1 128 ? -11.981 1.021 0.678 1.00 97.12 128 GLU A CA 1
ATOM 988 C C . GLU A 1 128 ? -11.880 -0.264 1.500 1.00 97.12 128 GLU A C 1
ATOM 990 O O . GLU A 1 128 ? -12.502 -1.275 1.166 1.00 97.12 128 GLU A O 1
ATOM 995 N N . ILE A 1 129 ? -11.078 -0.228 2.561 1.00 97.06 129 ILE A N 1
ATOM 996 C CA . ILE A 1 129 ? -10.840 -1.364 3.456 1.00 97.06 129 ILE A CA 1
ATOM 997 C C . ILE A 1 129 ? -11.013 -0.932 4.918 1.00 97.06 129 ILE A C 1
ATOM 999 O O . ILE A 1 129 ? -10.702 0.217 5.243 1.00 97.06 129 ILE A O 1
ATOM 1003 N N . PRO A 1 130 ? -11.483 -1.819 5.812 1.00 97.38 130 PRO A N 1
ATOM 1004 C CA . PRO A 1 130 ? -11.666 -1.492 7.222 1.00 97.38 130 PRO A CA 1
ATOM 1005 C C . PRO A 1 130 ? -10.329 -1.319 7.951 1.00 97.38 130 PRO A C 1
ATOM 1007 O O . PRO A 1 130 ? -9.343 -2.005 7.658 1.00 97.38 130 PRO A O 1
ATOM 1010 N N . VAL A 1 131 ? -10.318 -0.429 8.942 1.00 96.81 131 VAL A N 1
ATOM 1011 C CA . VAL A 1 131 ? -9.207 -0.236 9.877 1.00 96.81 131 VAL A CA 1
ATOM 1012 C C . VAL A 1 131 ? -9.459 -1.060 11.132 1.00 96.81 131 VAL A C 1
ATOM 1014 O O . VAL A 1 131 ? -10.460 -0.886 11.819 1.00 96.81 131 VAL A O 1
ATOM 1017 N N . ILE A 1 132 ? -8.523 -1.947 11.462 1.00 96.25 132 ILE A N 1
ATOM 1018 C CA . ILE A 1 132 ? -8.575 -2.774 12.665 1.00 96.25 132 ILE A CA 1
ATOM 1019 C C . ILE A 1 132 ? -7.557 -2.233 13.679 1.00 96.25 132 ILE A C 1
ATOM 1021 O O . ILE A 1 132 ? -6.347 -2.362 13.454 1.00 96.25 132 ILE A O 1
ATOM 1025 N N . PRO A 1 133 ? -8.009 -1.620 14.787 1.00 94.94 133 PRO A N 1
ATOM 1026 C CA . PRO A 1 133 ? -7.113 -1.148 15.830 1.00 94.94 133 PRO A CA 1
ATOM 1027 C C . PRO A 1 133 ? -6.463 -2.324 16.566 1.00 94.94 133 PRO A C 1
ATOM 1029 O O . PRO A 1 133 ? -7.119 -3.315 16.886 1.00 94.94 133 PRO A O 1
ATOM 1032 N N . VAL A 1 134 ? -5.166 -2.208 16.855 1.00 94.81 134 VAL A N 1
ATOM 1033 C CA . VAL A 1 134 ? -4.420 -3.182 17.670 1.00 94.81 134 VAL A CA 1
ATOM 1034 C C . VAL A 1 134 ? -4.078 -2.548 19.001 1.00 94.81 134 VAL A C 1
ATOM 1036 O O . VAL A 1 134 ? -3.182 -1.709 19.085 1.00 94.81 134 VAL A O 1
ATOM 1039 N N . VAL A 1 135 ? -4.808 -2.963 20.032 1.00 94.19 135 VAL A N 1
ATOM 1040 C CA . VAL A 1 135 ? -4.599 -2.539 21.416 1.00 94.19 135 VAL A CA 1
ATOM 1041 C C . VAL A 1 135 ? -3.902 -3.669 22.170 1.00 94.19 135 VAL A C 1
ATOM 1043 O O . VAL A 1 135 ? -4.361 -4.809 22.155 1.00 94.19 135 VAL A O 1
ATOM 1046 N N . GLU A 1 136 ? -2.779 -3.352 22.807 1.00 94.19 136 GLU A N 1
ATOM 1047 C CA . GLU A 1 136 ? -1.984 -4.259 23.636 1.00 94.19 136 GLU A CA 1
ATOM 1048 C C . GLU A 1 136 ? -1.893 -3.709 25.070 1.00 94.19 136 GLU A C 1
ATOM 1050 O O . GLU A 1 136 ? -1.913 -2.497 25.296 1.00 94.19 136 GLU A O 1
ATOM 1055 N N . GLY A 1 137 ? -1.754 -4.608 26.045 1.00 91.88 137 GLY A N 1
ATOM 1056 C CA . GLY A 1 137 ? -1.717 -4.263 27.467 1.00 91.88 137 GLY A CA 1
ATOM 1057 C C . GLY A 1 137 ? -3.084 -4.356 28.144 1.00 91.88 137 GLY A C 1
ATOM 1058 O O . GLY A 1 137 ? -4.050 -4.875 27.584 1.00 91.88 137 GLY A O 1
ATOM 1059 N N . THR A 1 138 ? -3.148 -3.881 29.383 1.00 92.56 138 THR A N 1
ATOM 1060 C CA . THR A 1 138 ? -4.361 -3.874 30.209 1.00 92.56 138 THR A CA 1
ATOM 1061 C C . THR A 1 138 ? -4.562 -2.486 30.810 1.00 92.56 138 THR A C 1
ATOM 1063 O O . THR A 1 138 ? -3.568 -1.805 31.051 1.00 92.56 138 THR A O 1
ATOM 1066 N N . PRO A 1 139 ? -5.808 -2.058 31.069 1.00 93.50 139 PRO A N 1
ATOM 1067 C CA . PRO A 1 139 ? -6.083 -0.832 31.818 1.00 93.50 139 PRO A CA 1
ATOM 1068 C C . PRO A 1 139 ? -5.674 -0.978 33.297 1.00 93.50 139 PRO A C 1
ATOM 1070 O O . PRO A 1 139 ? -5.168 -2.026 33.716 1.00 93.50 139 PRO A O 1
ATOM 1073 N N . ALA A 1 140 ? -5.902 0.068 34.095 1.00 93.88 140 ALA A N 1
ATOM 1074 C CA . ALA A 1 140 ? -5.672 0.034 35.536 1.00 93.88 140 ALA A CA 1
ATOM 1075 C C . ALA A 1 140 ? -6.389 -1.135 36.230 1.00 93.88 140 ALA A C 1
ATOM 1077 O O . ALA A 1 140 ? -7.462 -1.583 35.819 1.00 93.88 140 ALA A O 1
ATOM 1078 N N . ALA A 1 141 ? -5.809 -1.625 37.329 1.00 90.44 141 ALA A N 1
ATOM 1079 C CA . ALA A 1 141 ? -6.406 -2.707 38.104 1.00 90.44 141 ALA A CA 1
ATOM 1080 C C . ALA A 1 141 ? -7.828 -2.337 38.567 1.00 90.44 141 ALA A C 1
ATOM 1082 O O . ALA A 1 141 ? -8.034 -1.321 39.227 1.00 90.44 141 ALA A O 1
ATOM 1083 N N . GLY A 1 142 ? -8.804 -3.190 38.245 1.00 88.75 142 GLY A N 1
ATOM 1084 C CA . GLY A 1 142 ? -10.219 -2.937 38.532 1.00 88.75 142 GLY A CA 1
ATOM 1085 C C . GLY A 1 142 ? -10.979 -2.207 37.424 1.00 88.75 142 GLY A C 1
ATOM 1086 O O . GLY A 1 142 ? -12.154 -1.928 37.625 1.00 88.75 142 GLY A O 1
ATOM 1087 N N . PHE A 1 143 ? -10.351 -1.949 36.276 1.00 91.81 143 PHE A N 1
ATOM 1088 C CA . PHE A 1 143 ? -10.984 -1.415 35.071 1.00 91.81 143 PHE A CA 1
ATOM 1089 C C . PHE A 1 143 ? -10.946 -2.443 33.934 1.00 91.81 143 PHE A C 1
ATOM 1091 O O . PHE A 1 143 ? -10.141 -3.375 33.937 1.00 91.81 143 PHE A O 1
ATOM 1098 N N . GLU A 1 144 ? -11.821 -2.265 32.950 1.00 92.25 144 GLU A N 1
ATOM 1099 C CA . GLU A 1 144 ? -11.877 -3.060 31.726 1.00 92.25 144 GLU A CA 1
ATOM 1100 C C . GLU A 1 144 ? -12.028 -2.166 30.490 1.00 92.25 144 GLU A C 1
ATOM 1102 O O . GLU A 1 144 ? -12.509 -1.032 30.569 1.00 92.25 144 GLU A O 1
ATOM 1107 N N . ILE A 1 145 ? -11.623 -2.691 29.332 1.00 94.81 145 ILE A N 1
ATOM 1108 C CA . ILE A 1 145 ? -11.879 -2.045 28.043 1.00 94.81 145 ILE A CA 1
ATOM 1109 C C . ILE A 1 145 ? -13.342 -2.314 27.682 1.00 94.81 145 ILE A C 1
ATOM 1111 O O . ILE A 1 145 ? -13.721 -3.451 27.411 1.00 94.81 145 ILE A O 1
ATOM 1115 N N . ALA A 1 146 ? -14.158 -1.264 27.684 1.00 92.88 146 ALA A N 1
ATOM 1116 C CA . ALA A 1 146 ? -15.567 -1.324 27.310 1.00 92.88 146 ALA A CA 1
ATOM 1117 C C . ALA A 1 146 ? -15.755 -1.457 25.795 1.00 92.88 146 ALA A C 1
ATOM 1119 O O . ALA A 1 146 ? -16.698 -2.095 25.334 1.00 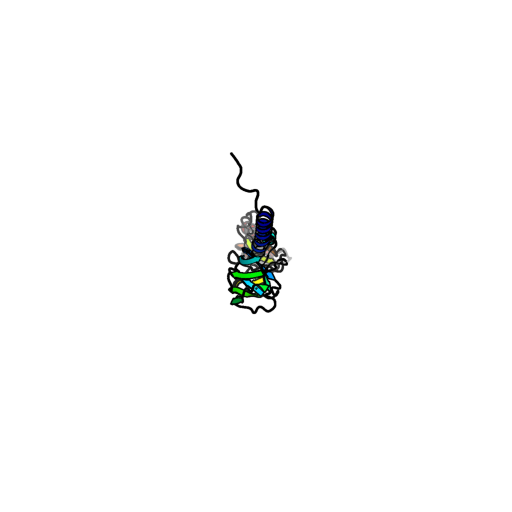92.88 146 ALA A O 1
ATOM 1120 N N . GLY A 1 147 ? -14.864 -0.829 25.028 1.00 93.62 147 GLY A N 1
ATOM 1121 C CA . GLY A 1 147 ? -14.939 -0.787 23.579 1.00 93.62 147 GLY A CA 1
ATOM 1122 C C . GLY A 1 147 ? -13.727 -0.103 22.967 1.00 93.62 147 GLY A C 1
ATOM 1123 O O . GLY A 1 147 ? -12.990 0.629 23.629 1.00 93.62 147 GLY A O 1
ATOM 1124 N N . VAL A 1 148 ? -13.521 -0.364 21.681 1.00 96.19 148 VAL A N 1
ATOM 1125 C CA . VAL A 1 148 ? -12.515 0.313 20.867 1.00 96.19 148 VAL A CA 1
ATOM 1126 C C . VAL A 1 148 ? -13.205 0.766 19.594 1.00 96.19 148 VAL A C 1
ATOM 1128 O O . VAL A 1 148 ? -13.810 -0.045 18.897 1.00 96.19 148 VAL A O 1
ATOM 1131 N N . SER A 1 149 ? -13.118 2.056 19.304 1.00 95.94 149 SER A N 1
ATOM 1132 C CA . SER A 1 149 ? -13.656 2.656 18.087 1.00 95.94 149 SER A CA 1
ATOM 1133 C C . SER A 1 149 ? -12.535 3.342 17.314 1.00 95.94 149 SER A C 1
ATOM 1135 O O . SER A 1 149 ? -11.533 3.765 17.896 1.00 95.94 149 SER A O 1
ATOM 1137 N N . VAL A 1 150 ? -12.678 3.421 15.994 1.00 96.44 150 VAL A N 1
ATOM 1138 C CA . VAL A 1 150 ? -11.709 4.077 15.117 1.00 96.44 150 VAL A CA 1
ATOM 1139 C C . VAL A 1 150 ? -12.438 4.986 14.140 1.00 96.44 150 VAL A C 1
ATOM 1141 O O . VAL A 1 150 ? -13.472 4.616 13.596 1.00 96.44 150 VAL A O 1
ATOM 1144 N N . SER A 1 151 ? -11.911 6.190 13.945 1.00 95.44 151 SER A N 1
ATOM 1145 C CA . SER A 1 151 ? -12.453 7.174 13.014 1.00 95.44 151 SER A CA 1
ATOM 1146 C C . SER A 1 151 ? -11.326 7.734 12.138 1.00 95.44 151 SER A C 1
ATOM 1148 O O . SER A 1 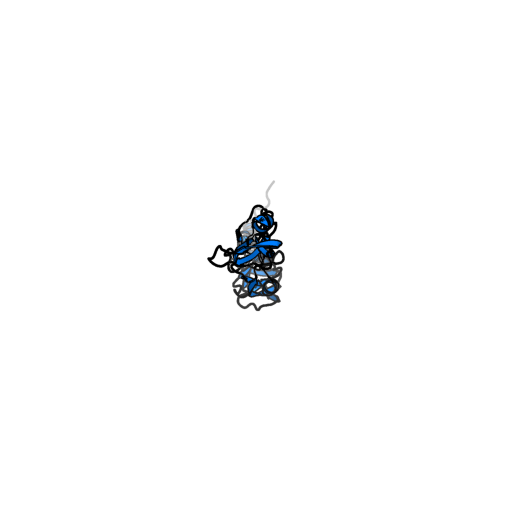151 ? -10.390 8.324 12.687 1.00 95.44 151 SER A O 1
ATOM 1150 N N . PRO A 1 152 ? -11.373 7.560 10.804 1.00 95.62 152 PRO A N 1
ATOM 1151 C CA . PRO A 1 152 ? -12.411 6.849 10.048 1.00 95.62 152 PRO A CA 1
ATOM 1152 C C . PRO A 1 152 ? -12.357 5.317 10.229 1.00 95.62 152 PRO A C 1
ATOM 1154 O O . PRO A 1 152 ? -11.297 4.751 10.498 1.00 95.62 152 PRO A O 1
ATOM 1157 N N . GLU A 1 153 ? -13.502 4.644 10.055 1.00 95.62 153 GLU A N 1
ATOM 1158 C CA . GLU A 1 153 ? -13.614 3.172 10.126 1.00 95.62 153 GLU A CA 1
ATOM 1159 C C . GLU A 1 153 ? -12.982 2.463 8.923 1.00 95.62 153 GLU A C 1
ATOM 1161 O O . GLU A 1 153 ? -12.563 1.307 9.016 1.00 95.62 153 GLU A O 1
ATOM 1166 N N . THR A 1 154 ? -12.890 3.158 7.791 1.00 96.12 154 THR A N 1
ATOM 1167 C CA . THR A 1 154 ? -12.297 2.666 6.550 1.00 96.12 154 THR A CA 1
ATOM 1168 C C . THR A 1 154 ? -11.239 3.635 6.035 1.00 96.12 154 THR A C 1
ATOM 1170 O O . THR A 1 154 ? -11.274 4.837 6.300 1.00 96.12 154 THR A O 1
ATOM 1173 N N . ILE A 1 155 ? -10.281 3.106 5.276 1.00 96.25 155 ILE A N 1
ATOM 1174 C CA . ILE A 1 155 ? -9.328 3.901 4.497 1.00 96.25 155 ILE A CA 1
ATOM 1175 C C . ILE A 1 155 ? -9.401 3.497 3.033 1.00 96.25 155 ILE A C 1
ATOM 1177 O O . ILE A 1 155 ? -9.685 2.342 2.708 1.00 96.25 155 ILE A O 1
ATOM 1181 N N . ARG A 1 156 ? -9.082 4.437 2.145 1.00 97.31 156 ARG A N 1
ATOM 1182 C CA . ARG A 1 156 ? -8.974 4.169 0.712 1.00 97.31 156 ARG A CA 1
ATOM 1183 C C . ARG A 1 156 ? -7.541 3.814 0.338 1.00 97.31 156 ARG A C 1
ATOM 1185 O O . ARG A 1 156 ? -6.612 4.573 0.618 1.00 97.31 156 ARG A O 1
ATOM 1192 N N . ILE A 1 157 ? -7.379 2.673 -0.317 1.00 96.88 157 ILE A N 1
ATOM 1193 C CA . ILE A 1 157 ? -6.113 2.187 -0.861 1.00 96.88 157 ILE A CA 1
ATOM 1194 C C . ILE A 1 157 ? -6.150 2.161 -2.388 1.00 96.88 157 ILE A C 1
ATOM 1196 O O . ILE A 1 157 ? -7.213 1.998 -2.983 1.00 96.88 157 ILE A O 1
ATOM 1200 N N . GLU A 1 158 ? -4.984 2.301 -3.009 1.00 96.38 158 GLU A N 1
ATOM 1201 C CA . GLU A 1 158 ? -4.772 2.228 -4.452 1.00 96.38 158 GLU A CA 1
ATOM 1202 C C . GLU A 1 158 ? -3.532 1.396 -4.795 1.00 96.38 158 GLU A C 1
ATOM 1204 O O . GLU A 1 158 ? -2.601 1.319 -3.996 1.00 96.38 158 GLU A O 1
ATOM 1209 N N . GLY A 1 159 ? -3.488 0.795 -5.982 1.00 95.56 159 GLY A N 1
ATOM 1210 C CA . GLY A 1 159 ? -2.341 0.002 -6.439 1.00 95.56 159 GLY A CA 1
ATOM 1211 C C . GLY A 1 159 ? -2.721 -0.987 -7.542 1.00 95.56 159 GLY A C 1
ATOM 1212 O O . GLY A 1 159 ? -3.807 -0.845 -8.119 1.00 95.56 159 GLY A O 1
ATOM 1213 N N . PRO A 1 160 ? -1.867 -1.990 -7.825 1.00 95.50 160 PRO A N 1
ATOM 1214 C CA . PRO A 1 160 ? -2.178 -3.053 -8.774 1.00 95.50 160 PRO A CA 1
ATOM 1215 C C . PRO A 1 160 ? -3.419 -3.819 -8.328 1.00 95.50 160 PRO A C 1
ATOM 1217 O O . PRO A 1 160 ? -3.559 -4.142 -7.144 1.00 95.50 160 PRO A O 1
ATOM 1220 N N . GLU A 1 161 ? -4.321 -4.113 -9.264 1.00 94.31 161 GLU A N 1
ATOM 1221 C CA . GLU A 1 161 ? -5.601 -4.755 -8.973 1.00 94.31 161 GLU A CA 1
ATOM 1222 C C . GLU A 1 161 ? -5.446 -6.025 -8.128 1.00 94.31 161 GLU A C 1
ATOM 1224 O O . GLU A 1 161 ? -6.153 -6.170 -7.126 1.00 94.31 161 GLU A O 1
ATOM 1229 N N . THR A 1 162 ? -4.498 -6.902 -8.464 1.00 94.19 162 THR A N 1
ATOM 1230 C CA . THR A 1 162 ? -4.289 -8.158 -7.732 1.00 94.19 162 THR A CA 1
ATOM 1231 C C . THR A 1 162 ? -3.921 -7.911 -6.266 1.00 94.19 162 THR A C 1
ATOM 1233 O O . THR A 1 162 ? -4.485 -8.532 -5.362 1.00 94.19 162 THR A O 1
ATOM 1236 N N . GLU A 1 163 ? -3.017 -6.966 -6.003 1.00 95.12 163 GLU A N 1
ATOM 1237 C CA . GLU A 1 163 ? -2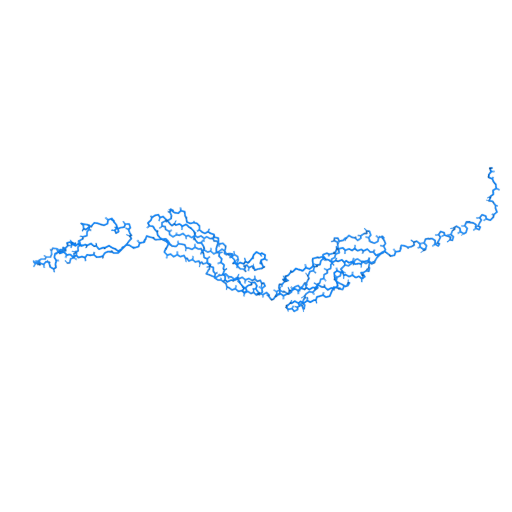.555 -6.651 -4.646 1.00 95.12 163 GLU A CA 1
ATOM 1238 C C . GLU A 1 163 ? -3.629 -5.922 -3.828 1.00 95.12 163 GLU A C 1
ATOM 1240 O O . GLU A 1 163 ? -3.847 -6.232 -2.652 1.00 95.12 163 GLU A O 1
ATOM 1245 N N . VAL A 1 164 ? -4.350 -4.984 -4.449 1.00 96.38 164 VAL A N 1
ATOM 1246 C CA . VAL A 1 164 ? -5.460 -4.264 -3.809 1.00 96.38 164 VAL A CA 1
ATOM 1247 C C . VAL A 1 164 ? -6.570 -5.233 -3.418 1.00 96.38 164 VAL A C 1
ATOM 1249 O O . VAL A 1 164 ? -7.079 -5.155 -2.299 1.00 96.38 164 VAL A O 1
ATOM 1252 N N . LEU A 1 165 ? -6.929 -6.170 -4.301 1.00 94.94 165 LEU A N 1
ATOM 1253 C CA . LEU A 1 165 ? -7.959 -7.169 -4.022 1.00 94.94 165 LEU A CA 1
ATOM 1254 C C . LEU A 1 165 ? -7.550 -8.129 -2.900 1.00 94.94 165 LEU A C 1
ATOM 1256 O O . LEU A 1 165 ? -8.393 -8.453 -2.057 1.00 94.94 165 LEU A O 1
ATOM 1260 N N . ALA A 1 166 ? -6.270 -8.504 -2.834 1.00 95.69 166 ALA A N 1
ATOM 1261 C CA . ALA A 1 166 ? -5.718 -9.345 -1.773 1.00 95.69 166 ALA A CA 1
ATOM 1262 C C . ALA A 1 166 ? -5.628 -8.646 -0.398 1.00 95.69 166 ALA A C 1
ATOM 1264 O O . ALA A 1 166 ? -5.520 -9.310 0.629 1.00 95.69 166 ALA A O 1
ATOM 1265 N N . THR A 1 167 ? -5.677 -7.311 -0.349 1.00 96.50 167 THR A N 1
ATOM 1266 C CA . THR A 1 167 ? -5.472 -6.536 0.888 1.00 96.50 167 THR A CA 1
ATOM 1267 C C . THR A 1 167 ? -6.770 -6.347 1.670 1.00 96.50 167 THR A C 1
ATOM 1269 O O . THR A 1 167 ? -7.481 -5.371 1.459 1.00 96.50 167 THR A O 1
ATOM 1272 N N . GLU A 1 168 ? -7.115 -7.255 2.578 1.00 96.19 168 GLU A N 1
ATOM 1273 C CA . GLU A 1 168 ? -8.447 -7.265 3.211 1.00 96.19 168 GLU A CA 1
ATOM 1274 C C . GLU A 1 168 ? -8.702 -6.132 4.214 1.00 96.19 168 GLU A C 1
ATOM 1276 O O . GLU A 1 168 ? -9.835 -5.678 4.354 1.00 96.19 168 GLU A O 1
ATOM 1281 N N . ALA A 1 169 ? -7.675 -5.683 4.935 1.00 96.25 169 ALA A N 1
ATOM 1282 C CA . ALA A 1 169 ? -7.836 -4.721 6.020 1.00 96.25 169 ALA A CA 1
ATOM 1283 C C . ALA A 1 169 ? -6.532 -3.984 6.334 1.00 96.25 169 ALA A C 1
ATOM 1285 O O . ALA A 1 169 ? -5.434 -4.503 6.116 1.00 96.25 169 ALA A O 1
ATOM 1286 N N . ALA A 1 170 ? -6.660 -2.797 6.916 1.00 96.19 170 ALA A N 1
ATOM 1287 C CA . ALA A 1 170 ? -5.549 -2.049 7.481 1.00 96.19 170 ALA A CA 1
ATOM 1288 C C . ALA A 1 170 ? -5.476 -2.254 8.989 1.00 96.19 170 ALA A C 1
ATOM 1290 O O . ALA A 1 170 ? -6.487 -2.486 9.647 1.00 96.19 170 ALA A O 1
ATOM 1291 N N . THR A 1 171 ? -4.276 -2.155 9.539 1.00 94.81 171 THR A N 1
ATOM 1292 C CA . THR A 1 171 ? -4.036 -2.269 10.972 1.00 94.81 171 THR A CA 1
ATOM 1293 C C . THR A 1 171 ? -3.371 -1.000 11.470 1.00 94.81 171 THR A C 1
ATOM 1295 O O . THR A 1 171 ? -2.554 -0.398 10.773 1.00 94.81 171 THR A O 1
ATOM 1298 N N . THR A 1 172 ? -3.704 -0.574 12.679 1.00 91.06 172 THR A N 1
ATOM 1299 C CA . THR A 1 172 ? -2.981 0.528 13.318 1.00 91.06 172 THR A CA 1
ATOM 1300 C C . THR A 1 172 ? -1.617 0.061 13.826 1.00 91.06 172 THR A C 1
ATOM 1302 O O . THR A 1 172 ? -1.371 -1.132 14.009 1.00 91.06 172 THR A O 1
ATOM 1305 N N . GLY A 1 173 ? -0.726 1.007 14.133 1.00 87.69 173 GLY A N 1
ATOM 1306 C CA . GLY A 1 173 ? 0.382 0.709 15.041 1.00 87.69 173 GLY A CA 1
ATOM 1307 C C . GLY A 1 173 ? -0.134 0.149 16.374 1.00 87.69 173 GLY A C 1
ATOM 1308 O O . GLY A 1 173 ? -1.310 0.316 16.713 1.00 87.69 173 GLY A O 1
ATOM 1309 N N . ARG A 1 174 ? 0.746 -0.515 17.130 1.00 91.31 174 ARG A N 1
ATOM 1310 C CA . ARG A 1 174 ? 0.403 -1.050 18.455 1.00 91.31 174 ARG A CA 1
ATOM 1311 C C . ARG A 1 174 ? 0.067 0.096 19.405 1.00 91.31 174 ARG A C 1
ATOM 1313 O O . ARG A 1 174 ? 0.908 0.959 19.658 1.00 91.31 174 ARG A O 1
ATOM 1320 N N . ILE A 1 175 ? -1.148 0.083 19.933 1.00 92.25 175 ILE A N 1
ATOM 1321 C CA . ILE A 1 175 ? -1.619 1.013 20.954 1.00 92.25 175 ILE A CA 1
ATOM 1322 C C . ILE A 1 175 ? -1.400 0.342 22.304 1.00 92.25 175 ILE A C 1
ATOM 1324 O O . ILE A 1 175 ? -2.094 -0.610 22.645 1.00 92.25 175 ILE A O 1
ATOM 1328 N N . LEU A 1 176 ? -0.400 0.811 23.047 1.00 92.50 176 LEU A N 1
ATOM 1329 C CA . LEU A 1 176 ? -0.028 0.246 24.341 1.00 92.50 176 LEU A CA 1
ATOM 1330 C C . LEU A 1 176 ? -0.750 0.978 25.474 1.00 92.50 176 LEU A C 1
ATOM 1332 O O . LEU A 1 176 ? -0.540 2.178 25.664 1.00 92.50 176 LEU A O 1
ATOM 1336 N N . LEU A 1 177 ? -1.547 0.236 26.241 1.00 92.44 177 LEU A N 1
ATOM 1337 C CA . LEU A 1 177 ? -2.054 0.666 27.544 1.00 92.44 177 LEU A CA 1
ATOM 1338 C C . LEU A 1 177 ? -0.988 0.405 28.611 1.00 92.44 177 LEU A C 1
ATOM 1340 O O . LEU A 1 177 ? -0.364 -0.660 28.626 1.00 92.44 177 LEU A O 1
ATOM 1344 N N . ARG A 1 178 ? -0.747 1.384 29.484 1.00 91.69 178 ARG A N 1
ATOM 1345 C CA . ARG A 1 178 ? 0.333 1.350 30.481 1.00 91.69 178 ARG A CA 1
ATOM 1346 C C . ARG A 1 178 ? -0.077 0.684 31.792 1.00 91.69 178 ARG A C 1
ATOM 1348 O O . ARG A 1 178 ? 0.798 0.388 32.603 1.00 91.69 178 ARG A O 1
ATOM 1355 N N . GLY A 1 179 ? -1.365 0.417 31.989 1.00 90.25 179 GLY A N 1
ATOM 1356 C CA . GLY A 1 179 ? -1.885 -0.199 33.210 1.00 90.25 179 GLY A CA 1
ATOM 1357 C C . GLY A 1 179 ? -2.162 0.797 34.329 1.00 90.25 179 GLY A C 1
ATOM 1358 O O . GLY A 1 179 ? -2.379 0.381 35.464 1.00 90.25 179 GLY A O 1
ATOM 1359 N N . ASP A 1 180 ? -2.158 2.095 34.031 1.00 91.81 180 ASP A N 1
ATOM 1360 C CA . ASP A 1 180 ? -2.549 3.174 34.945 1.00 91.81 180 ASP A CA 1
ATOM 1361 C C . ASP A 1 180 ? -3.805 3.923 34.465 1.00 91.81 180 ASP A C 1
ATOM 1363 O O . ASP A 1 180 ? -4.317 4.799 35.160 1.00 91.81 180 ASP A O 1
ATOM 1367 N N . GLU A 1 181 ? -4.346 3.552 33.304 1.00 92.31 181 GLU A N 1
ATOM 1368 C CA . GLU A 1 181 ? -5.488 4.218 32.696 1.00 92.31 181 GLU A CA 1
ATOM 1369 C C . GLU A 1 181 ? -6.831 3.765 33.286 1.00 92.31 181 GLU A C 1
ATOM 1371 O O . GLU A 1 181 ? -7.184 2.584 33.240 1.00 92.31 181 GLU A O 1
ATOM 1376 N N . THR A 1 182 ? -7.598 4.734 33.792 1.00 91.38 182 THR A N 1
ATOM 1377 C CA . THR A 1 182 ? -8.943 4.561 34.375 1.00 91.38 182 THR A CA 1
ATOM 1378 C C . THR A 1 182 ? -10.057 5.192 33.533 1.00 91.38 182 THR A C 1
ATOM 1380 O O . THR A 1 182 ? -11.235 4.955 33.780 1.00 91.38 182 THR A O 1
ATOM 1383 N N . GLU A 1 183 ? -9.698 6.016 32.550 1.00 92.38 183 GLU A N 1
ATOM 1384 C CA . GLU A 1 183 ? -10.617 6.772 31.694 1.00 92.38 183 GLU A CA 1
ATOM 1385 C C . GLU A 1 183 ? -10.333 6.493 30.218 1.00 92.38 183 GLU A C 1
ATOM 1387 O O . GLU A 1 183 ? -9.275 5.970 29.863 1.00 92.38 183 GLU A O 1
ATOM 1392 N N . ALA A 1 184 ? -11.273 6.863 29.347 1.00 93.81 184 ALA A N 1
ATOM 1393 C CA . ALA A 1 184 ? -11.116 6.690 27.911 1.00 93.81 184 ALA A CA 1
ATOM 1394 C C . ALA A 1 184 ? -9.873 7.417 27.369 1.00 93.81 184 ALA A C 1
ATOM 1396 O O . ALA A 1 184 ? -9.535 8.527 27.785 1.00 93.81 184 ALA A O 1
ATOM 1397 N N . ARG A 1 185 ? -9.203 6.790 26.402 1.00 94.81 185 ARG A N 1
ATOM 1398 C CA . ARG A 1 185 ? -7.973 7.302 25.790 1.00 94.81 185 ARG A CA 1
ATOM 1399 C C . ARG A 1 185 ? -8.124 7.397 24.286 1.00 94.81 185 ARG A C 1
ATOM 1401 O O . ARG A 1 185 ? -8.648 6.487 23.652 1.00 94.81 185 ARG A O 1
ATOM 1408 N N . GLU A 1 186 ? -7.600 8.477 23.723 1.00 94.88 186 GLU A N 1
ATOM 1409 C CA . GLU A 1 186 ? -7.552 8.687 22.281 1.00 94.88 186 GLU A CA 1
ATOM 1410 C C . GLU A 1 186 ? -6.111 8.643 21.783 1.00 94.88 186 GLU A C 1
ATOM 1412 O O . GLU A 1 186 ? -5.193 9.186 22.401 1.00 94.88 186 GLU A O 1
ATOM 1417 N N . PHE A 1 187 ? -5.922 7.970 20.654 1.00 94.38 187 PHE A N 1
ATOM 1418 C CA . PHE A 1 187 ? -4.635 7.778 20.009 1.00 94.38 187 PHE A CA 1
ATOM 1419 C C . PHE A 1 187 ? -4.755 8.164 18.543 1.00 94.38 187 PHE A C 1
ATOM 1421 O O . PHE A 1 187 ? -5.616 7.660 17.828 1.00 94.38 187 PHE A O 1
ATOM 1428 N N . SER A 1 188 ? -3.865 9.040 18.088 1.00 95.00 188 SE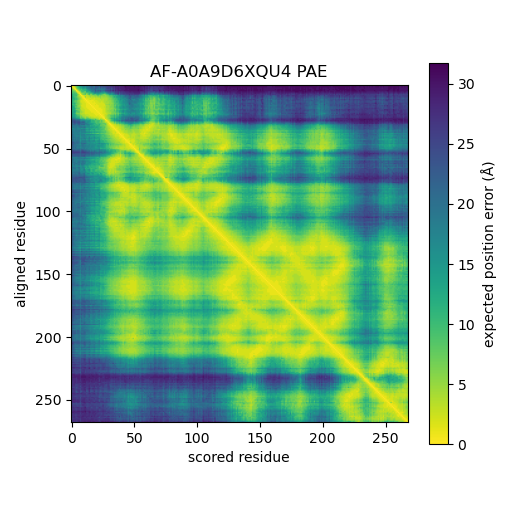R A N 1
ATOM 1429 C CA . SER A 1 188 ? -3.747 9.383 16.675 1.00 95.00 188 SER A CA 1
ATOM 1430 C C . SER A 1 188 ? -2.707 8.471 16.030 1.00 95.00 188 SER A C 1
ATOM 1432 O O . SER A 1 188 ? -1.539 8.472 16.423 1.00 95.00 188 SER A O 1
ATOM 1434 N N . VAL A 1 189 ? -3.138 7.648 15.080 1.00 94.19 189 VAL A N 1
ATOM 1435 C CA . VAL A 1 189 ? -2.314 6.612 14.445 1.00 94.19 189 VAL A CA 1
ATOM 1436 C C . VAL A 1 189 ? -2.501 6.646 12.937 1.00 94.19 189 VAL A C 1
ATOM 1438 O O . VAL A 1 189 ? -3.566 6.991 12.445 1.00 94.19 189 VAL A O 1
ATOM 1441 N N . HIS A 1 190 ? -1.474 6.260 12.184 1.00 94.75 190 HIS A N 1
ATOM 1442 C CA . HIS A 1 190 ? -1.583 6.113 10.734 1.00 94.75 190 HIS A CA 1
ATOM 1443 C C . HIS A 1 190 ? -1.848 4.637 10.418 1.00 94.75 190 HIS A C 1
ATOM 1445 O O . HIS A 1 190 ? -0.977 3.807 10.703 1.00 94.75 190 HIS A O 1
ATOM 1451 N N . PRO A 1 191 ? -3.033 4.276 9.894 1.00 94.12 191 PRO A N 1
ATOM 1452 C CA . PRO A 1 191 ? -3.323 2.903 9.508 1.00 94.12 191 PRO A CA 1
ATOM 1453 C C . PRO A 1 191 ? -2.387 2.430 8.395 1.00 94.12 191 PRO A C 1
ATOM 1455 O O . PRO A 1 191 ? -2.103 3.164 7.448 1.00 94.12 191 PRO A O 1
ATOM 1458 N N . VAL A 1 192 ? -1.936 1.184 8.493 1.00 94.62 192 VAL A N 1
ATOM 1459 C CA . VAL A 1 192 ? -1.072 0.544 7.501 1.00 94.62 192 VAL A CA 1
ATOM 1460 C C . VAL A 1 192 ? -1.815 -0.656 6.909 1.00 94.62 192 VAL A C 1
ATOM 1462 O O . VAL A 1 192 ? -2.229 -1.538 7.668 1.00 94.62 192 VAL A O 1
ATOM 1465 N N . PRO A 1 193 ? -2.018 -0.720 5.581 1.00 95.69 193 PRO A N 1
ATOM 1466 C CA . PRO A 1 193 ? -2.621 -1.882 4.933 1.00 95.69 193 PRO A CA 1
ATOM 1467 C C . PRO A 1 193 ? -1.831 -3.165 5.223 1.00 95.69 193 PRO A C 1
ATOM 1469 O O . PRO A 1 193 ? -0.600 -3.161 5.194 1.00 95.69 193 PRO A O 1
ATOM 1472 N N . ARG A 1 194 ? -2.520 -4.281 5.495 1.00 95.00 194 ARG A N 1
ATOM 1473 C CA . ARG A 1 194 ? -1.861 -5.585 5.658 1.00 95.00 194 ARG A CA 1
ATOM 1474 C C . ARG A 1 194 ? -1.494 -6.166 4.303 1.00 95.00 194 ARG A C 1
ATOM 1476 O O . ARG A 1 194 ? -2.296 -6.851 3.678 1.00 95.00 194 ARG A O 1
ATOM 1483 N N . THR A 1 195 ? -0.269 -5.898 3.876 1.00 94.25 195 THR A N 1
ATOM 1484 C CA . THR A 1 195 ? 0.262 -6.352 2.591 1.00 94.25 195 THR A CA 1
ATOM 1485 C C . THR A 1 195 ? 1.561 -7.138 2.764 1.00 94.25 195 THR A C 1
ATOM 1487 O O . THR A 1 195 ? 2.300 -6.893 3.723 1.00 94.25 195 THR A O 1
ATOM 1490 N N . PRO A 1 196 ? 1.900 -8.039 1.825 1.00 90.06 196 PRO A N 1
ATOM 1491 C CA . PRO A 1 196 ? 3.229 -8.638 1.765 1.00 90.06 196 PRO A CA 1
ATOM 1492 C C . PRO A 1 196 ? 4.341 -7.578 1.625 1.00 90.06 196 PRO A C 1
ATOM 1494 O O . PRO A 1 196 ? 4.089 -6.483 1.105 1.00 90.06 196 PRO A O 1
ATOM 1497 N N . PRO A 1 197 ? 5.581 -7.881 2.053 1.00 88.00 197 PRO A N 1
ATOM 1498 C CA . PRO A 1 197 ? 6.735 -7.025 1.788 1.00 88.00 197 PRO A CA 1
ATOM 1499 C C . PRO A 1 197 ? 6.905 -6.760 0.286 1.00 88.00 197 PRO A C 1
ATOM 1501 O O . PRO A 1 197 ? 6.756 -7.672 -0.521 1.00 88.00 197 PRO A O 1
ATOM 1504 N N . GLY A 1 198 ? 7.229 -5.518 -0.083 1.00 86.62 198 GLY A N 1
ATOM 1505 C CA . GLY A 1 198 ? 7.393 -5.118 -1.488 1.00 86.62 198 GLY A CA 1
ATOM 1506 C C . GLY A 1 198 ? 6.088 -4.807 -2.232 1.00 86.62 198 GLY A C 1
ATOM 1507 O O . GLY A 1 198 ? 6.145 -4.480 -3.414 1.00 86.62 198 GLY A O 1
ATOM 1508 N N . SER A 1 199 ? 4.937 -4.869 -1.554 1.00 91.31 199 SER A N 1
ATOM 1509 C CA . SER A 1 199 ? 3.652 -4.430 -2.108 1.00 91.31 199 SER A CA 1
ATOM 1510 C C . SER A 1 199 ? 3.702 -2.981 -2.597 1.00 91.31 199 SER A C 1
ATOM 1512 O O . SER A 1 199 ? 4.303 -2.102 -1.970 1.00 91.31 199 SER A O 1
ATOM 1514 N N . ARG A 1 200 ? 3.031 -2.739 -3.719 1.00 91.88 200 ARG A N 1
ATOM 1515 C CA . ARG A 1 200 ? 2.856 -1.432 -4.355 1.00 91.88 200 ARG A CA 1
ATOM 1516 C C . ARG A 1 200 ? 1.565 -0.742 -3.925 1.00 91.88 200 ARG A C 1
ATOM 1518 O O . ARG A 1 200 ? 1.308 0.373 -4.371 1.00 91.88 200 ARG A O 1
ATOM 1525 N N . VAL A 1 201 ? 0.776 -1.358 -3.045 1.00 94.94 201 VAL A N 1
ATOM 1526 C CA . VAL A 1 201 ? -0.433 -0.749 -2.481 1.00 94.94 201 VAL A CA 1
ATOM 1527 C C . VAL A 1 201 ? -0.077 0.490 -1.656 1.00 94.94 201 VAL A C 1
ATOM 1529 O O . VAL A 1 201 ? 0.789 0.464 -0.780 1.00 94.94 201 VAL A O 1
ATOM 1532 N N . ARG A 1 202 ? -0.781 1.592 -1.911 1.00 93.94 202 ARG A N 1
ATOM 1533 C CA . ARG A 1 202 ? -0.612 2.883 -1.235 1.00 93.94 202 ARG A CA 1
ATOM 1534 C C . ARG A 1 202 ? -1.937 3.335 -0.650 1.00 93.94 202 ARG A C 1
ATOM 1536 O O . ARG A 1 202 ? -2.997 3.073 -1.203 1.00 93.94 202 ARG A O 1
ATOM 1543 N N . VAL A 1 203 ? -1.877 4.055 0.464 1.00 95.19 203 VAL A N 1
ATOM 1544 C CA . VAL A 1 203 ? -3.054 4.730 1.018 1.00 95.19 203 VAL A CA 1
ATOM 1545 C C . VAL A 1 203 ? -3.250 6.054 0.280 1.00 95.19 203 VAL A C 1
ATOM 1547 O O . VAL A 1 203 ? -2.302 6.841 0.182 1.00 95.19 203 VAL A O 1
ATOM 1550 N N . VAL A 1 204 ? -4.462 6.282 -0.234 1.00 94.00 204 VAL A N 1
ATOM 1551 C CA . VAL A 1 204 ? -4.832 7.492 -0.986 1.00 94.00 204 VAL A CA 1
ATOM 1552 C C . VAL A 1 204 ? -4.922 8.695 -0.049 1.00 94.00 204 VAL A C 1
ATOM 1554 O O . VAL A 1 204 ? -4.343 9.742 -0.328 1.00 94.00 204 VAL A O 1
ATOM 1557 N N . ASP A 1 205 ? -5.611 8.534 1.083 1.00 88.75 205 ASP A N 1
ATOM 1558 C CA . ASP A 1 205 ? -5.711 9.550 2.131 1.00 88.75 205 ASP A CA 1
ATOM 1559 C C . ASP A 1 205 ? -4.833 9.169 3.325 1.00 88.75 205 ASP A C 1
ATOM 1561 O O . ASP A 1 205 ? -5.103 8.206 4.039 1.00 88.75 205 ASP A O 1
ATOM 1565 N N . ARG A 1 206 ? -3.757 9.929 3.533 1.00 88.25 206 ARG A N 1
ATOM 1566 C CA . ARG A 1 206 ? -2.786 9.687 4.609 1.00 88.25 206 ARG A CA 1
ATOM 1567 C C . ARG A 1 206 ? -3.136 10.406 5.910 1.00 88.25 206 ARG A C 1
ATOM 1569 O O . ARG A 1 206 ? -2.267 10.536 6.771 1.00 88.25 206 ARG A O 1
ATOM 1576 N N . SER A 1 207 ? -4.366 10.890 6.050 1.00 89.94 207 SER A N 1
ATOM 1577 C CA . SER A 1 207 ? -4.839 11.478 7.298 1.00 89.94 207 SER A CA 1
ATOM 1578 C C . SER A 1 207 ? -4.761 10.455 8.441 1.00 89.94 207 SER A C 1
ATOM 1580 O O . SER A 1 207 ? -5.032 9.268 8.231 1.00 89.94 207 SER A O 1
ATOM 1582 N N . PRO A 1 208 ? -4.368 10.875 9.654 1.00 93.31 208 PRO A N 1
ATOM 1583 C CA . PRO A 1 208 ? -4.326 9.971 10.789 1.00 93.31 208 PRO A CA 1
ATOM 1584 C C . PRO A 1 208 ? -5.742 9.536 11.178 1.00 93.31 208 PRO A C 1
ATOM 1586 O O . PRO A 1 208 ? -6.676 10.335 11.162 1.00 93.31 208 PRO A O 1
ATOM 1589 N N . ALA A 1 209 ? -5.877 8.278 11.585 1.00 93.94 209 ALA A N 1
ATOM 1590 C CA . ALA A 1 209 ? -7.077 7.773 12.226 1.00 93.94 209 ALA A CA 1
ATOM 1591 C C . ALA A 1 209 ? -6.996 8.000 13.740 1.00 93.94 209 ALA A C 1
ATOM 1593 O O . ALA A 1 209 ? -5.953 7.789 14.368 1.00 93.94 209 ALA A O 1
ATOM 1594 N N . THR A 1 210 ? -8.114 8.400 14.331 1.00 96.25 210 THR A N 1
ATOM 1595 C CA . THR A 1 210 ? -8.276 8.503 15.779 1.00 96.25 210 THR A CA 1
ATOM 1596 C C . THR A 1 210 ? -8.845 7.196 16.298 1.00 96.25 210 THR A C 1
ATOM 1598 O O . THR A 1 210 ? -9.966 6.827 15.955 1.00 96.25 210 THR A O 1
ATOM 1601 N N . VAL A 1 211 ? -8.085 6.498 17.135 1.00 96.62 211 VAL A N 1
ATOM 1602 C CA . VAL A 1 211 ? -8.560 5.330 17.878 1.00 96.62 211 VAL A CA 1
ATOM 1603 C C . VAL A 1 211 ? -8.927 5.763 19.283 1.00 96.62 211 VAL A C 1
ATOM 1605 O O . VAL A 1 211 ? -8.077 6.263 20.020 1.00 96.62 211 VAL A O 1
ATOM 1608 N N . ARG A 1 212 ? -10.179 5.536 19.663 1.00 96.38 212 ARG A N 1
ATOM 1609 C CA . ARG A 1 212 ? -10.681 5.773 21.010 1.00 96.38 212 ARG A CA 1
ATOM 1610 C C . ARG A 1 212 ? -10.882 4.438 21.716 1.00 96.38 212 ARG A C 1
ATOM 1612 O O . ARG A 1 212 ? -11.655 3.596 21.262 1.00 96.38 212 ARG A O 1
ATOM 1619 N N . VAL A 1 213 ? -10.176 4.262 22.825 1.00 96.56 213 VAL A N 1
ATOM 1620 C CA . VAL A 1 213 ? -10.285 3.113 23.725 1.00 96.56 213 VAL A CA 1
ATOM 1621 C C . VAL A 1 213 ? -11.114 3.553 24.923 1.00 96.56 213 VAL A C 1
ATOM 1623 O O . VAL A 1 213 ? -10.653 4.367 25.723 1.00 96.56 213 VAL A O 1
ATOM 1626 N N . ASP A 1 214 ? -12.337 3.045 25.040 1.00 95.81 214 ASP A N 1
ATOM 1627 C CA . ASP A 1 214 ? -13.212 3.337 26.170 1.00 95.81 214 ASP A CA 1
ATOM 1628 C C . ASP A 1 214 ? -12.884 2.395 27.329 1.00 95.81 214 ASP A C 1
ATOM 1630 O O . ASP A 1 214 ? -12.911 1.171 27.188 1.00 95.81 214 ASP A O 1
ATOM 1634 N N . ILE A 1 215 ? -12.571 2.977 28.483 1.00 95.44 215 ILE A N 1
ATOM 1635 C CA . ILE A 1 215 ? -12.208 2.261 29.707 1.00 95.44 215 ILE A CA 1
ATOM 1636 C C . ILE A 1 215 ? -13.274 2.563 30.756 1.00 95.44 215 ILE A C 1
ATOM 1638 O O . ILE A 1 215 ? -13.680 3.716 30.915 1.00 95.44 215 ILE A O 1
ATOM 1642 N N . ARG A 1 216 ? -13.743 1.529 31.458 1.00 92.62 216 ARG A N 1
ATOM 1643 C CA . ARG A 1 216 ? -14.746 1.666 32.522 1.00 92.62 216 ARG A CA 1
ATOM 1644 C C . ARG A 1 216 ? -14.482 0.709 33.672 1.00 92.62 216 ARG A C 1
ATOM 1646 O O . ARG A 1 216 ? -13.811 -0.306 33.506 1.00 92.62 216 ARG A O 1
ATOM 1653 N N . GLU A 1 217 ? -15.070 1.002 34.825 1.00 91.81 217 GLU A N 1
ATOM 1654 C CA . GLU A 1 217 ? -15.177 0.007 35.889 1.00 91.81 217 GLU A CA 1
ATOM 1655 C C . GLU A 1 217 ? -16.192 -1.077 35.479 1.00 91.81 217 GLU A C 1
ATOM 1657 O O . GLU A 1 217 ? -17.290 -0.741 35.011 1.00 91.81 217 GLU A O 1
ATOM 1662 N N . PRO A 1 218 ? -15.867 -2.370 35.653 1.00 90.12 218 PRO A N 1
ATOM 1663 C CA . PRO A 1 218 ? -16.822 -3.438 35.437 1.00 90.12 218 PRO A CA 1
ATOM 1664 C C . PRO A 1 218 ? -17.983 -3.281 36.420 1.00 90.12 218 PRO A C 1
ATOM 1666 O O . PRO A 1 218 ? -17.805 -2.957 37.602 1.00 90.12 218 PRO A O 1
ATOM 1669 N N . THR A 1 219 ? -19.192 -3.513 35.920 1.00 89.31 219 THR A N 1
ATOM 1670 C CA . THR A 1 219 ? -20.396 -3.531 36.741 1.00 89.31 219 THR A CA 1
ATOM 1671 C C . THR A 1 219 ? -20.427 -4.826 37.543 1.00 89.31 219 THR A C 1
ATOM 1673 O O . THR A 1 219 ? -20.335 -5.916 36.980 1.00 89.31 219 THR A O 1
ATOM 1676 N N . GLU A 1 220 ? -20.574 -4.724 38.860 1.00 89.69 220 GLU A N 1
ATOM 1677 C CA . GLU A 1 220 ? -20.788 -5.879 39.724 1.00 89.69 220 GLU A CA 1
ATOM 1678 C C . GLU A 1 220 ? -22.229 -5.922 40.199 1.00 89.69 220 GLU A C 1
ATOM 1680 O O . GLU A 1 220 ? -22.816 -4.909 40.577 1.00 89.69 220 GLU A O 1
ATOM 1685 N N . ARG A 1 221 ? -22.783 -7.133 40.227 1.00 91.44 221 ARG A N 1
ATOM 1686 C CA . ARG A 1 221 ? -24.093 -7.409 40.800 1.00 91.44 221 ARG A CA 1
ATOM 1687 C C . ARG A 1 221 ? -23.913 -8.158 42.109 1.00 91.44 221 ARG A C 1
ATOM 1689 O O . ARG A 1 221 ? -23.370 -9.262 42.125 1.00 91.44 221 ARG A O 1
ATOM 1696 N N . ARG A 1 222 ? -24.407 -7.589 43.209 1.00 91.56 222 ARG A N 1
ATOM 1697 C CA . ARG A 1 222 ? -24.338 -8.210 44.536 1.00 91.56 222 ARG A CA 1
ATOM 1698 C C . ARG A 1 222 ? -25.710 -8.285 45.178 1.00 91.56 222 ARG A C 1
ATOM 1700 O O . ARG A 1 222 ? -26.525 -7.372 45.082 1.00 91.56 222 ARG A O 1
ATOM 1707 N N . THR A 1 223 ? -25.948 -9.409 45.843 1.00 91.88 223 THR A N 1
ATOM 1708 C CA . THR A 1 223 ? -27.179 -9.649 46.589 1.00 91.88 223 THR A CA 1
ATOM 1709 C C . THR A 1 223 ? -26.932 -9.422 48.074 1.00 91.88 223 THR A C 1
ATOM 1711 O O . THR A 1 223 ? -26.015 -10.008 48.651 1.00 91.88 223 THR A O 1
ATOM 1714 N N . PHE A 1 224 ? -27.773 -8.599 48.685 1.00 90.75 224 PHE A N 1
ATOM 1715 C CA . PHE A 1 224 ? -27.763 -8.260 50.097 1.00 90.75 224 PHE A CA 1
ATOM 1716 C C . PHE A 1 224 ? -29.014 -8.847 50.768 1.00 90.75 224 PHE A C 1
ATOM 1718 O O . PHE A 1 224 ? -30.119 -8.339 50.564 1.00 90.75 224 PHE A O 1
ATOM 1725 N N . PRO A 1 225 ? -28.887 -9.951 51.524 1.00 89.88 225 PRO A N 1
ATOM 1726 C CA . PRO A 1 225 ? -30.006 -10.520 52.260 1.00 89.88 225 PRO A CA 1
ATOM 1727 C C . PRO A 1 225 ? -30.257 -9.756 53.565 1.00 89.88 225 PRO A C 1
ATOM 1729 O O . PRO A 1 225 ? -29.321 -9.304 54.222 1.00 89.88 225 PRO A O 1
ATOM 1732 N N . GLY A 1 226 ? -31.518 -9.698 53.992 1.00 87.19 226 GLY A N 1
ATOM 1733 C CA . GLY A 1 226 ? -31.865 -9.265 55.344 1.00 87.19 226 GLY A CA 1
ATOM 1734 C C . GLY A 1 226 ? -31.865 -7.750 55.570 1.00 87.19 226 GLY A C 1
ATOM 1735 O O . GLY A 1 226 ? -31.711 -7.335 56.716 1.00 87.19 226 GLY A O 1
ATOM 1736 N N . ILE A 1 227 ? -32.032 -6.947 54.517 1.00 90.31 227 ILE A N 1
ATOM 1737 C CA . ILE A 1 227 ? -32.053 -5.481 54.596 1.00 90.31 227 ILE A CA 1
ATOM 1738 C C . ILE A 1 227 ? -33.339 -5.014 55.288 1.00 90.31 227 ILE A C 1
ATOM 1740 O O . ILE A 1 227 ? -34.414 -5.451 54.866 1.00 90.31 227 ILE A O 1
ATOM 1744 N N . PRO A 1 228 ? -33.259 -4.181 56.345 1.00 86.00 228 PRO A N 1
ATOM 1745 C CA . PRO A 1 228 ? -34.431 -3.718 57.076 1.00 86.00 228 PRO A CA 1
ATOM 1746 C C . PRO A 1 228 ? -35.298 -2.803 56.211 1.00 86.00 228 PRO A C 1
ATOM 1748 O O . PRO A 1 228 ? -34.791 -1.983 55.442 1.00 86.00 228 PRO A O 1
ATOM 1751 N N . VAL A 1 229 ? -36.611 -2.943 56.368 1.00 87.00 229 VAL A N 1
ATOM 1752 C CA . VAL A 1 229 ? -37.590 -2.075 55.719 1.00 87.00 229 VAL A CA 1
ATOM 1753 C C . VAL A 1 229 ? -38.085 -1.047 56.735 1.00 87.00 229 VAL A C 1
ATOM 1755 O O . VAL A 1 229 ? -38.712 -1.406 57.733 1.00 87.00 229 VAL A O 1
ATOM 1758 N N . GLY A 1 230 ? -37.747 0.219 56.505 1.00 82.62 230 GLY A N 1
ATOM 1759 C CA . GLY A 1 230 ? -38.234 1.367 57.260 1.00 82.62 230 GLY A CA 1
ATOM 1760 C C . GLY A 1 230 ? -39.512 1.921 56.638 1.00 82.62 230 GLY A C 1
ATOM 1761 O O . GLY A 1 230 ? -39.751 1.759 55.446 1.00 82.62 230 GLY A O 1
ATOM 1762 N N . GLY A 1 231 ? -40.345 2.560 57.451 1.00 77.38 231 GLY A N 1
ATOM 1763 C CA . GLY A 1 231 ? -41.472 3.345 56.957 1.00 77.38 231 GLY A CA 1
ATOM 1764 C C . GLY A 1 231 ? -41.319 4.766 57.453 1.00 77.38 231 GLY A C 1
ATOM 1765 O O . GLY A 1 231 ? -40.972 4.965 58.623 1.00 77.38 231 GLY A O 1
ATOM 1766 N N . ASP A 1 232 ? -41.550 5.732 56.573 1.00 71.19 232 ASP A N 1
ATOM 1767 C CA . ASP A 1 232 ? -41.464 7.133 56.965 1.00 71.19 232 ASP A CA 1
ATOM 1768 C C . ASP A 1 232 ? -42.607 7.452 57.944 1.00 71.19 232 ASP A C 1
ATOM 1770 O O . ASP A 1 232 ? -43.714 6.917 57.834 1.00 71.19 232 ASP A O 1
ATOM 1774 N N . GLY A 1 233 ? -42.314 8.248 58.972 1.00 66.06 233 GLY A N 1
ATOM 1775 C CA . GLY A 1 233 ? -43.097 8.392 60.208 1.00 66.06 233 GLY A CA 1
ATOM 1776 C C . GLY A 1 233 ? -44.442 9.112 60.052 1.00 66.06 233 GLY A C 1
ATOM 1777 O O . GLY A 1 233 ? -44.697 10.108 60.728 1.00 66.06 233 GLY A O 1
ATOM 1778 N N . GLY A 1 234 ? -45.310 8.624 59.167 1.00 70.56 234 GLY A N 1
ATOM 1779 C CA . GLY A 1 234 ? -46.639 9.161 58.910 1.00 70.56 234 GLY A CA 1
ATOM 1780 C C . GLY A 1 234 ? -47.595 9.033 60.108 1.00 70.56 234 GLY A C 1
ATOM 1781 O O . GLY A 1 234 ? -47.342 8.290 61.057 1.00 70.56 234 GLY A O 1
ATOM 1782 N N . PRO A 1 235 ? -48.753 9.720 60.072 1.00 74.19 235 PRO A N 1
ATOM 1783 C CA . PRO A 1 235 ? -49.692 9.797 61.199 1.00 74.19 235 PRO A CA 1
ATOM 1784 C C . PRO A 1 235 ? -50.426 8.478 61.512 1.00 74.19 235 PRO A C 1
ATOM 1786 O O . PRO A 1 235 ? -51.205 8.413 62.465 1.00 74.19 235 PRO A O 1
ATOM 1789 N N . PHE A 1 236 ? -50.208 7.424 60.721 1.00 75.75 236 PHE A N 1
ATOM 1790 C CA . PHE A 1 236 ? -50.887 6.137 60.844 1.00 75.75 236 PHE A CA 1
ATOM 1791 C C . PHE A 1 236 ? -49.971 5.077 61.460 1.00 75.75 236 PHE A C 1
ATOM 1793 O O . PHE A 1 236 ? -48.789 4.999 61.149 1.00 75.75 236 PHE A O 1
ATOM 1800 N N . ARG A 1 237 ? -50.536 4.199 62.300 1.00 75.12 237 ARG A N 1
ATOM 1801 C CA . ARG A 1 237 ? -49.834 2.993 62.759 1.00 75.12 237 ARG A CA 1
ATOM 1802 C C . ARG A 1 237 ? -49.916 1.924 61.676 1.00 75.12 237 ARG A C 1
ATOM 1804 O O . ARG A 1 237 ? -50.983 1.354 61.461 1.00 75.12 237 ARG A O 1
ATOM 1811 N N . PHE A 1 238 ? -48.795 1.634 61.034 1.00 77.38 238 PHE A N 1
ATOM 1812 C CA . PHE A 1 238 ? -48.656 0.544 60.071 1.00 77.38 238 PHE A CA 1
ATOM 1813 C C . PHE A 1 238 ? -47.756 -0.565 60.633 1.00 77.38 238 PHE A C 1
ATOM 1815 O O . PHE A 1 238 ? -46.938 -0.339 61.524 1.00 77.38 238 PHE A O 1
ATOM 1822 N N . ARG A 1 239 ? -47.934 -1.792 60.132 1.00 78.56 239 ARG A N 1
ATOM 1823 C CA . ARG A 1 239 ? -47.029 -2.922 60.375 1.00 78.56 239 ARG A CA 1
ATOM 1824 C C . ARG A 1 239 ? -46.392 -3.286 59.044 1.00 78.56 239 ARG A C 1
ATOM 1826 O O . ARG A 1 239 ? -47.109 -3.665 58.122 1.00 78.56 239 ARG A O 1
ATOM 1833 N N . ILE A 1 240 ? -45.071 -3.178 58.963 1.00 79.31 240 ILE A N 1
ATOM 1834 C CA . ILE A 1 240 ? -44.318 -3.561 57.772 1.00 79.31 240 ILE A CA 1
ATOM 1835 C C . ILE A 1 240 ? -44.116 -5.074 57.807 1.00 79.31 240 ILE A C 1
ATOM 1837 O O . ILE A 1 240 ? -43.561 -5.614 58.760 1.00 79.31 240 ILE A O 1
ATOM 1841 N N . ALA A 1 241 ? -44.612 -5.765 56.787 1.00 83.06 241 ALA A N 1
ATOM 1842 C CA . ALA A 1 241 ? -44.400 -7.192 56.607 1.00 83.06 241 ALA A CA 1
ATOM 1843 C C . ALA A 1 241 ? -44.104 -7.458 55.122 1.00 83.06 241 ALA A C 1
ATOM 1845 O O . ALA A 1 241 ? -44.955 -7.138 54.289 1.00 83.06 241 ALA A O 1
ATOM 1846 N N . PRO A 1 242 ? -42.945 -8.051 54.776 1.00 84.69 242 PRO A N 1
ATOM 1847 C CA . PRO A 1 242 ? -41.873 -8.528 55.662 1.00 84.69 242 PRO A CA 1
ATOM 1848 C C . PRO A 1 242 ? -40.980 -7.397 56.216 1.00 84.69 242 PRO A C 1
ATOM 1850 O O . PRO A 1 242 ? -40.740 -6.406 55.541 1.00 84.69 242 PRO A O 1
ATOM 1853 N N . GLU A 1 243 ? -40.434 -7.573 57.427 1.00 84.75 243 GLU A N 1
ATOM 1854 C CA . GLU A 1 243 ? -39.517 -6.599 58.065 1.00 84.75 243 GLU A CA 1
ATOM 1855 C C . GLU A 1 243 ? -38.130 -6.542 57.402 1.00 84.75 243 GLU A C 1
ATOM 1857 O O . GLU A 1 243 ? -37.356 -5.610 57.627 1.00 84.75 243 GLU A O 1
ATOM 1862 N N . ARG A 1 244 ? -37.793 -7.565 56.607 1.00 86.62 244 ARG A N 1
ATOM 1863 C CA . ARG A 1 244 ? -36.514 -7.686 55.912 1.00 86.62 244 ARG A CA 1
ATOM 1864 C C . ARG A 1 244 ? -36.707 -8.143 54.479 1.00 86.62 244 ARG A C 1
ATOM 1866 O O . ARG A 1 244 ? -37.468 -9.076 54.222 1.00 86.62 244 ARG A O 1
ATOM 1873 N N . LEU A 1 245 ? -35.952 -7.538 53.571 1.00 89.94 245 LEU A N 1
ATOM 1874 C CA . LEU A 1 245 ? -35.945 -7.876 52.153 1.00 89.94 245 LEU A CA 1
ATOM 1875 C C . LEU A 1 245 ? -34.560 -8.321 51.689 1.00 89.94 245 LEU A C 1
ATOM 1877 O O . LEU A 1 245 ? -33.528 -8.029 52.296 1.00 89.94 245 LEU A O 1
ATOM 1881 N N . GLN A 1 246 ? -34.554 -9.059 50.587 1.00 89.94 246 GLN A N 1
ATOM 1882 C CA . GLN A 1 246 ? -33.354 -9.335 49.817 1.00 89.94 246 GLN A CA 1
ATOM 1883 C C . GLN A 1 246 ? -33.266 -8.291 48.709 1.00 89.94 246 GLN A C 1
ATOM 1885 O O . GLN A 1 246 ? -34.148 -8.220 47.855 1.00 89.94 246 GLN A O 1
ATOM 1890 N N . VAL A 1 247 ? -32.208 -7.487 48.729 1.00 91.00 247 VAL A N 1
ATOM 1891 C CA . VAL A 1 247 ? -31.978 -6.435 47.736 1.00 91.00 247 VAL A CA 1
ATOM 1892 C C . VAL A 1 247 ? -30.845 -6.870 46.822 1.00 91.00 247 VAL A C 1
ATOM 1894 O O . VAL A 1 247 ? -29.831 -7.403 47.270 1.00 91.00 247 VAL A O 1
ATOM 1897 N N . VAL A 1 248 ? -31.013 -6.658 45.524 1.00 91.69 248 VAL A N 1
ATOM 1898 C CA . VAL A 1 248 ? -29.973 -6.898 44.527 1.00 91.69 248 VAL A CA 1
ATOM 1899 C C . VAL A 1 248 ? -29.554 -5.547 43.977 1.00 91.69 248 VAL A C 1
ATOM 1901 O O . VAL A 1 248 ? -30.392 -4.823 43.450 1.00 91.69 248 VAL A O 1
ATOM 1904 N N . LEU A 1 249 ? -28.273 -5.217 44.112 1.00 91.62 249 LEU A N 1
ATOM 1905 C CA . LEU A 1 249 ? -27.706 -3.974 43.599 1.00 91.62 249 LEU A CA 1
ATOM 1906 C C . LEU A 1 249 ? -26.721 -4.285 42.478 1.00 91.62 249 LEU A C 1
ATOM 1908 O O . LEU A 1 249 ? -25.960 -5.251 42.564 1.00 91.62 249 LEU A O 1
ATOM 1912 N N . GLU A 1 250 ? -26.744 -3.452 41.444 1.00 91.00 250 GLU A N 1
ATOM 1913 C CA . GLU A 1 250 ? -25.830 -3.494 40.308 1.00 91.00 250 GLU A CA 1
ATOM 1914 C C . GLU A 1 250 ? -25.213 -2.107 40.122 1.00 91.00 250 GLU A C 1
ATOM 1916 O O . GLU A 1 250 ? -25.922 -1.101 40.143 1.00 91.00 250 GLU A O 1
ATOM 1921 N N . GLY A 1 251 ? -23.891 -2.037 39.997 1.00 88.06 251 GLY A N 1
ATOM 1922 C CA . GLY A 1 251 ? -23.180 -0.766 39.879 1.00 88.06 251 GLY A CA 1
ATOM 1923 C C . GLY A 1 251 ? -21.667 -0.943 39.754 1.00 88.06 251 GLY A C 1
ATOM 1924 O O . GLY A 1 251 ? -21.202 -2.080 39.651 1.00 88.06 251 GLY A O 1
ATOM 1925 N N . PRO A 1 252 ? -20.885 0.152 39.766 1.00 87.81 252 PRO A N 1
ATOM 1926 C CA . PRO A 1 252 ? -19.426 0.088 39.693 1.00 87.81 252 PRO A CA 1
ATOM 1927 C C . PRO A 1 252 ? -18.861 -0.840 40.771 1.00 87.81 252 PRO A C 1
ATOM 1929 O O . PRO A 1 252 ? -19.210 -0.710 41.952 1.00 87.81 252 PRO A O 1
ATOM 1932 N N . GLY A 1 253 ? -17.996 -1.783 40.383 1.00 84.38 253 GLY A N 1
ATOM 1933 C CA . GLY A 1 253 ? -17.459 -2.789 41.303 1.00 84.38 253 GLY A CA 1
ATOM 1934 C C . GLY A 1 253 ? -16.789 -2.185 42.541 1.00 84.38 253 GLY A C 1
ATOM 1935 O O . GLY A 1 253 ? -16.914 -2.722 43.643 1.00 84.38 253 GLY A O 1
ATOM 1936 N N . SER A 1 254 ? -16.156 -1.015 42.403 1.00 85.19 254 SER A N 1
ATOM 1937 C CA . SER A 1 254 ? -15.549 -0.292 43.525 1.00 85.19 254 SER A CA 1
ATOM 1938 C C . SER A 1 254 ? -16.561 0.098 44.613 1.00 85.19 254 SER A C 1
ATOM 1940 O O . SER A 1 254 ? -16.252 -0.005 45.804 1.00 85.19 254 SER A O 1
ATOM 1942 N N . LEU A 1 255 ? -17.780 0.490 44.228 1.00 86.50 255 LEU A N 1
ATOM 1943 C CA . LEU A 1 255 ? -18.863 0.860 45.140 1.00 86.50 255 LEU A CA 1
ATOM 1944 C C . LEU A 1 255 ? -19.545 -0.384 45.712 1.00 86.50 255 LEU A C 1
ATOM 1946 O O . LEU A 1 255 ? -19.691 -0.506 46.928 1.00 86.50 255 LEU A O 1
ATOM 1950 N N . ILE A 1 256 ? -19.893 -1.347 44.856 1.00 88.81 256 ILE A N 1
ATOM 1951 C CA . ILE A 1 256 ? -20.619 -2.565 45.251 1.00 88.81 256 ILE A CA 1
ATOM 1952 C C . ILE A 1 256 ? -19.821 -3.423 46.249 1.00 88.81 256 ILE A C 1
ATOM 1954 O O . ILE A 1 256 ? -20.399 -3.999 47.181 1.00 88.81 256 ILE A O 1
ATOM 1958 N N . ARG A 1 257 ? -18.487 -3.477 46.118 1.00 85.69 257 ARG A N 1
ATOM 1959 C CA . ARG A 1 257 ? -17.616 -4.170 47.085 1.00 85.69 257 ARG A CA 1
ATOM 1960 C C . ARG A 1 257 ? -17.526 -3.463 48.436 1.00 85.69 257 ARG A C 1
ATOM 1962 O O . ARG A 1 257 ? -17.339 -4.138 49.446 1.00 85.69 257 ARG A O 1
ATOM 1969 N N . ARG A 1 258 ? -17.648 -2.131 48.466 1.00 87.88 258 ARG A N 1
ATOM 1970 C CA . ARG A 1 258 ? -17.575 -1.326 49.698 1.00 87.88 258 ARG A CA 1
ATOM 1971 C C . ARG A 1 258 ? -18.894 -1.287 50.468 1.00 87.88 258 ARG A C 1
ATOM 1973 O O . ARG A 1 258 ? -18.855 -1.095 51.678 1.00 87.88 258 ARG A O 1
ATOM 1980 N N . LEU A 1 259 ? -20.030 -1.490 49.797 1.00 89.19 259 LEU A N 1
ATOM 1981 C CA . LEU A 1 259 ? -21.348 -1.505 50.434 1.00 89.19 259 LEU A CA 1
ATOM 1982 C C . LEU A 1 259 ? -21.474 -2.635 51.463 1.00 89.19 259 LEU A C 1
ATOM 1984 O O . LEU A 1 259 ? -21.187 -3.808 51.178 1.00 89.19 259 LEU A O 1
ATOM 1988 N N . ARG A 1 260 ? -21.962 -2.280 52.654 1.00 87.19 260 ARG A N 1
ATOM 1989 C CA . ARG A 1 260 ? -22.351 -3.220 53.709 1.00 87.19 260 ARG A CA 1
ATOM 1990 C C . ARG A 1 260 ? -23.877 -3.242 53.841 1.00 87.19 260 ARG A C 1
ATOM 1992 O O . ARG A 1 260 ? -24.521 -2.244 53.533 1.00 87.19 260 ARG A O 1
ATOM 1999 N N . PRO A 1 261 ? -24.472 -4.342 54.338 1.00 83.69 261 PRO A N 1
ATOM 2000 C CA . PRO A 1 261 ? -25.916 -4.409 54.578 1.00 83.69 261 PRO A CA 1
ATOM 2001 C C . PRO A 1 261 ? -26.449 -3.286 55.481 1.00 83.69 261 PRO A C 1
ATOM 2003 O O . PRO A 1 261 ? -27.591 -2.879 55.334 1.00 83.69 261 PRO A O 1
ATOM 2006 N N . GLU A 1 262 ? -25.618 -2.785 56.396 1.00 85.25 262 GLU A N 1
ATOM 2007 C CA . GLU A 1 262 ? -25.941 -1.686 57.317 1.00 85.25 262 GLU A CA 1
ATOM 2008 C C . GLU A 1 262 ? -26.055 -0.325 56.620 1.00 85.25 262 GLU A C 1
ATOM 2010 O O . GLU A 1 262 ? -26.732 0.565 57.122 1.00 85.25 262 GLU A O 1
ATOM 2015 N N . ASP A 1 263 ? -25.410 -0.173 55.461 1.00 84.75 263 ASP A N 1
ATOM 2016 C CA . ASP A 1 263 ? -25.443 1.056 54.668 1.00 84.75 263 ASP A CA 1
ATOM 2017 C C . ASP A 1 263 ? -26.704 1.112 53.771 1.00 84.75 263 ASP A C 1
ATOM 2019 O O . ASP A 1 263 ? -26.876 2.054 52.998 1.00 84.75 263 ASP A O 1
ATOM 2023 N N . LEU A 1 264 ? -27.577 0.094 53.840 1.00 84.81 264 LEU A N 1
ATOM 2024 C CA . LEU A 1 264 ? -28.774 -0.054 53.014 1.00 84.81 264 LEU A CA 1
ATOM 2025 C C . LEU A 1 264 ? -30.039 0.015 53.879 1.00 84.81 264 LEU A C 1
ATOM 2027 O O . LEU A 1 264 ? -30.207 -0.757 54.821 1.00 84.81 264 LEU A O 1
ATOM 2031 N N . LEU A 1 265 ? -30.962 0.897 53.501 1.00 83.38 265 LEU A N 1
ATOM 2032 C CA . LEU A 1 265 ? -32.302 1.000 54.072 1.00 83.38 265 LEU A CA 1
ATOM 2033 C C . LEU A 1 265 ? -33.315 1.014 52.927 1.00 83.38 265 LEU A C 1
ATOM 2035 O O . LEU A 1 265 ? -33.126 1.727 51.942 1.00 83.38 265 LEU A O 1
ATOM 2039 N N . VAL A 1 266 ? -34.373 0.213 53.043 1.00 81.94 266 VAL A N 1
ATOM 2040 C CA . VAL A 1 266 ? -35.511 0.270 52.119 1.00 81.94 266 VAL A CA 1
ATOM 2041 C C . VAL A 1 266 ? -36.615 1.062 52.804 1.00 81.94 266 VAL A C 1
ATOM 2043 O O . VAL A 1 266 ? -37.125 0.605 53.820 1.00 81.94 266 VAL A O 1
ATOM 2046 N N . GLU A 1 267 ? -36.967 2.228 52.273 1.00 82.00 267 GLU A N 1
ATOM 2047 C CA . GLU A 1 267 ? -38.068 3.055 52.784 1.00 82.00 267 GLU A CA 1
ATOM 2048 C C . GLU A 1 267 ? -39.323 2.883 51.918 1.00 82.00 267 GLU A C 1
ATOM 2050 O O . GLU A 1 267 ? -39.226 2.747 50.693 1.00 82.00 267 GLU A O 1
ATOM 2055 N N . ILE A 1 268 ? -40.492 2.863 52.563 1.00 69.75 268 ILE A N 1
ATOM 2056 C CA . ILE A 1 268 ? -41.828 2.793 51.944 1.00 69.75 268 ILE A CA 1
ATOM 2057 C C . ILE A 1 268 ? -42.791 3.785 52.584 1.00 69.75 268 ILE A C 1
ATOM 2059 O O . ILE A 1 268 ? -42.631 4.077 53.793 1.00 69.75 268 ILE A O 1
#

Secondary structure (DSSP, 8-state):
------SSHHHHHHHHHHHHHHHHHHSS--EEEEEEEEEEEEES--TTEEEES----EEEEEEEEEHHHHHH--GGG-EEEEE-TTPPSEEEEEE--GGGEE--TT-EEEEEESSEEEEEEEEEEEEEEEEEEEEES--STT-EEEEEEEESSEEEEEEEHHHHHH---EEEEEEE--S---S-EEEEE--EE---TT---EES--PPEEEEEEEEPPEEEEEEEEEEEE----SS----SSSEEEEEEEEEHHHHHH--GGG--EE-

Ra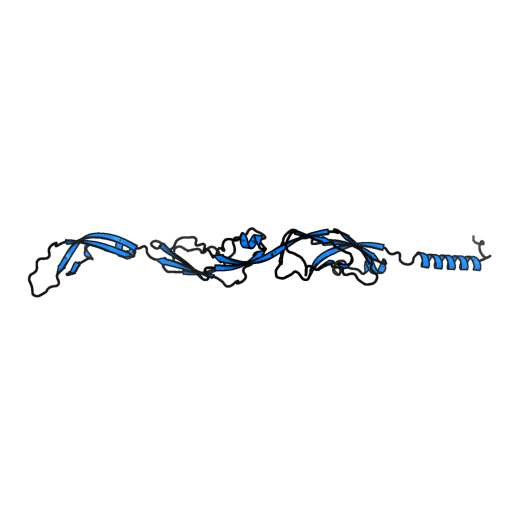dius of gyration: 43.74 Å; Cα contacts (8 Å, |Δi|>4): 521; chains: 1; bounding box: 131×25×122 Å

pLDDT: mean 87.22, std 8.89, range [45.59, 97.38]

Mean predicted aligned error: 11.99 Å

Solvent-accessible surface area (backbone atoms only — not comparable to full-atom values): 15568 Å² total; per-residue (Å²): 135,90,89,89,82,88,73,63,62,69,59,54,51,51,51,48,51,51,52,51,52,51,46,52,67,70,64,46,74,60,71,40,78,49,78,39,74,22,49,52,40,82,37,61,68,44,89,58,46,34,87,46,79,88,64,74,58,64,32,42,33,38,32,37,24,35,55,76,54,57,73,70,58,53,54,91,76,38,41,31,48,48,78,35,65,85,63,70,76,42,79,44,80,42,76,49,51,50,85,34,45,55,73,64,90,82,56,43,65,75,43,39,42,65,48,63,47,67,43,34,27,32,48,45,37,76,49,77,27,44,54,45,80,39,77,42,77,46,51,14,92,78,40,39,79,76,47,76,48,55,46,62,52,54,47,45,34,33,22,36,40,71,60,45,71,68,36,71,37,22,33,39,60,83,42,74,46,86,40,76,48,68,56,63,45,78,43,84,35,60,68,42,71,56,65,67,91,89,60,72,63,39,65,72,67,80,69,64,27,42,36,38,40,37,37,36,60,51,72,33,76,50,78,41,74,67,29,45,53,48,63,70,93,57,100,65,94,79,83,75,78,70,54,50,42,73,47,75,49,73,40,47,36,78,57,57,71,67,61,51,66,85,81,47,76,44,77,95

Sequence (268 aa):
MRAASKKNLGLKLLSLFLATLLWVVLAGEGEQVRDFSLPLQWINVPSSLEITGDAVDTVLNHQRAPEAILRSVTADRLAARLDLRDAPPGTVPFQLTPAIVRHPSGTQVLSVEPEIVELQLEPKREREIPVIPVVEGTPAAGFEIAGVSVSPETIRIEGPETEVLATEAATTGRILLRGDETEAREFSVHPVPRTPPGSRVRVVDRSPATVRVDIREPTERRTFPGIPVGGDGGPFRFRIAPERLQVVLEGPGSLIRRLRPEDLLVEI

Nearest PDB structures (foldseek):
  4qdy-assembly1_A-2  TM=4.893E-01  e=5.064E-09  Streptococcus pneumoniae TIGR4
  2kxy-assembly1_A  TM=7.238E-01  e=8.070E-04  Streptococcus thermophilus LMG 18311
  4aod-assembly1_A  TM=1.161E-01  e=2.886E+00  Biomphalaria glabrata
  7pi3-assembly3_O  TM=1.313E-01  e=3.212E+00  Plasmodium falciparum 3D7